Protein AF-A0A9P0DED9-F1 (afdb_monomer)

Solvent-accessible surface area (backbone atoms only — not comparable to full-atom values): 11058 Å² total; per-residue (Å²): 108,64,68,57,59,46,56,78,45,42,62,63,46,50,51,51,42,56,56,56,69,76,48,89,62,97,44,73,69,54,52,48,44,46,52,54,43,40,44,73,75,69,46,80,74,62,100,84,66,70,91,74,81,89,71,91,80,51,95,89,44,60,69,53,53,52,44,49,42,44,49,51,60,78,46,38,92,83,47,95,66,50,91,69,47,50,60,51,48,51,54,50,39,50,44,41,55,78,48,46,49,64,52,61,77,49,59,84,38,66,38,47,35,63,62,51,50,54,50,47,51,52,51,29,60,59,35,38,84,72,40,47,67,60,18,53,55,50,41,61,55,50,62,72,67,52,72,66,72,35,83,74,55,46,56,38,35,68,74,24,86,90,49,52,70,70,58,46,50,54,50,52,54,52,46,52,53,51,52,53,50,53,54,55,64,72,76,108

Radius of gyration: 19.93 Å; Cα contacts (8 Å, |Δi|>4): 119; chains: 1; bounding box: 41×39×60 Å

pLDDT: mean 89.56, std 10.01, range [38.94, 97.81]

Foldseek 3Di:
DLVVVCVVQLVVLLVVLVVVCVDDDPDPLLVLLSQLLCVVSVHDGDPPDDDDDQDDDDPPDVSSVLSVLSVCLVVVVVDPADPVRNVVSVVSNCCCRRQVSQLVVCVVDLLCNVVSLVVSLVVLCVCCVVPVVSSVVVNVVSVVVCPCCDLVSVLSPLPVPPQDPVNNVVSVVVSVVVVVVVVVVVVD

Structure (mmCIF, N/CA/C/O backbone):
data_AF-A0A9P0DED9-F1
#
_entry.id   AF-A0A9P0DED9-F1
#
loop_
_atom_site.group_PDB
_atom_site.id
_atom_site.type_symbol
_atom_site.label_atom_id
_atom_site.label_alt_id
_atom_site.label_comp_id
_atom_site.label_asym_id
_atom_site.label_entity_id
_atom_site.label_seq_id
_atom_site.pdbx_PDB_ins_code
_atom_site.Cartn_x
_atom_site.Cartn_y
_atom_site.Cartn_z
_atom_site.occupancy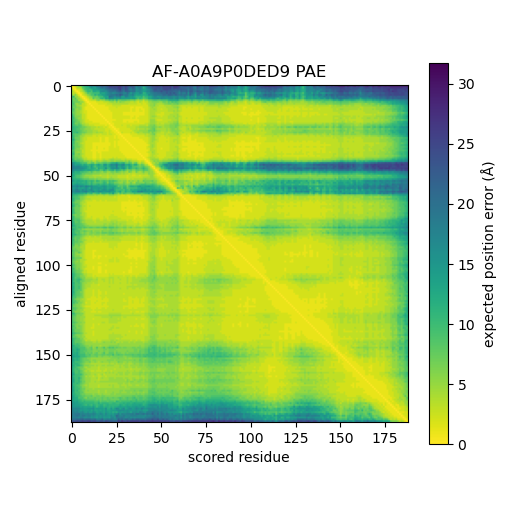
_atom_site.B_iso_or_equiv
_atom_site.auth_seq_id
_atom_site.auth_comp_id
_atom_site.auth_asym_id
_atom_site.auth_atom_id
_atom_site.pdbx_PDB_model_num
ATOM 1 N N . MET A 1 1 ? 19.247 -10.826 0.498 1.00 38.94 1 MET A N 1
ATOM 2 C CA . MET A 1 1 ? 18.426 -10.118 1.506 1.00 38.94 1 MET A CA 1
ATOM 3 C C . MET A 1 1 ? 17.153 -9.519 0.905 1.00 38.94 1 MET A C 1
ATOM 5 O O . MET A 1 1 ? 16.081 -9.946 1.292 1.00 38.94 1 MET A O 1
ATOM 9 N N . VAL A 1 2 ? 17.219 -8.604 -0.075 1.00 44.00 2 VAL A N 1
ATOM 10 C CA . VAL A 1 2 ? 15.997 -8.068 -0.725 1.00 44.00 2 VAL A CA 1
ATOM 11 C C . VAL A 1 2 ? 15.220 -9.162 -1.475 1.00 44.00 2 VAL A C 1
ATOM 13 O O . VAL A 1 2 ? 14.015 -9.271 -1.302 1.00 44.00 2 VAL A O 1
ATOM 16 N N . ALA A 1 3 ? 15.908 -10.029 -2.227 1.00 54.50 3 ALA A N 1
ATOM 17 C CA . ALA A 1 3 ? 15.270 -11.137 -2.947 1.00 54.50 3 ALA A CA 1
ATOM 18 C C . ALA A 1 3 ? 14.597 -12.174 -2.022 1.00 54.50 3 ALA A C 1
ATOM 20 O O . ALA A 1 3 ? 13.520 -12.654 -2.351 1.00 54.50 3 ALA A O 1
ATOM 21 N N . SER A 1 4 ? 15.183 -12.474 -0.855 1.00 52.22 4 SER A N 1
ATOM 22 C CA . SER A 1 4 ? 14.622 -13.437 0.105 1.00 52.22 4 SER A CA 1
ATOM 23 C C . SER A 1 4 ? 13.392 -12.883 0.833 1.00 52.22 4 SER A C 1
ATOM 25 O O . SER A 1 4 ? 12.393 -13.572 0.945 1.00 52.22 4 SER A O 1
ATOM 27 N N . VAL A 1 5 ? 13.402 -11.604 1.230 1.00 55.44 5 VAL A N 1
ATOM 28 C CA . VAL A 1 5 ? 12.224 -10.973 1.862 1.00 55.44 5 VAL A CA 1
ATOM 29 C C . VAL A 1 5 ? 11.093 -10.728 0.854 1.00 55.44 5 VAL A C 1
ATOM 31 O O . VAL A 1 5 ? 9.919 -10.775 1.218 1.00 55.44 5 VAL A O 1
ATOM 34 N N . ILE A 1 6 ? 11.428 -10.472 -0.417 1.00 59.12 6 ILE A N 1
ATOM 35 C CA . ILE A 1 6 ? 10.439 -10.447 -1.504 1.00 59.12 6 ILE A CA 1
ATOM 36 C C . ILE A 1 6 ? 9.821 -11.834 -1.674 1.00 59.12 6 ILE A C 1
ATOM 38 O O . ILE A 1 6 ? 8.607 -11.912 -1.803 1.00 59.12 6 ILE A O 1
ATOM 42 N N . HIS A 1 7 ? 10.623 -12.902 -1.645 1.00 62.78 7 HIS A N 1
ATOM 43 C CA . HIS A 1 7 ? 10.134 -14.273 -1.786 1.00 62.78 7 HIS A CA 1
ATOM 44 C C . HIS A 1 7 ? 9.099 -14.619 -0.705 1.00 62.78 7 HIS A C 1
ATOM 46 O O . HIS A 1 7 ? 8.005 -15.057 -1.041 1.00 62.78 7 HIS A O 1
ATOM 52 N N . ASP A 1 8 ? 9.378 -14.300 0.562 1.00 71.31 8 ASP A N 1
ATOM 53 C CA . ASP A 1 8 ? 8.480 -14.613 1.687 1.00 71.31 8 ASP A CA 1
ATOM 54 C C . ASP A 1 8 ? 7.125 -13.888 1.623 1.00 71.31 8 ASP A C 1
ATOM 56 O O . ASP A 1 8 ? 6.139 -14.346 2.195 1.00 71.31 8 ASP A O 1
ATOM 60 N N . LYS A 1 9 ? 7.063 -12.732 0.948 1.00 81.50 9 LYS A N 1
ATOM 61 C CA . LYS A 1 9 ? 5.832 -11.931 0.805 1.00 81.50 9 LYS A CA 1
ATOM 62 C C . LYS A 1 9 ? 5.186 -12.033 -0.570 1.00 81.50 9 LYS A C 1
ATOM 64 O O . LYS A 1 9 ? 4.086 -11.517 -0.760 1.00 81.50 9 LYS A O 1
ATOM 69 N N . LYS A 1 10 ? 5.864 -12.652 -1.535 1.00 86.88 10 LYS A N 1
ATOM 70 C CA . LYS A 1 10 ? 5.429 -12.711 -2.930 1.00 86.88 10 LYS A CA 1
ATOM 71 C C . LYS A 1 10 ? 4.082 -13.410 -3.048 1.00 86.88 10 LYS A C 1
ATOM 73 O O . LYS A 1 10 ? 3.179 -12.845 -3.656 1.00 86.88 10 LYS A O 1
ATOM 78 N N . ASP A 1 11 ? 3.939 -14.583 -2.442 1.00 89.25 11 ASP A N 1
ATOM 79 C CA . ASP A 1 11 ? 2.733 -15.404 -2.591 1.00 89.25 11 ASP A CA 1
ATOM 80 C C . ASP A 1 11 ? 1.509 -14.735 -1.959 1.00 89.25 11 ASP A C 1
ATOM 82 O O . ASP A 1 11 ? 0.438 -14.702 -2.556 1.00 89.25 11 ASP A O 1
ATOM 86 N N . ASP A 1 12 ? 1.687 -14.095 -0.803 1.00 91.69 12 ASP A N 1
ATOM 87 C CA . ASP A 1 12 ? 0.650 -13.303 -0.132 1.00 91.69 12 ASP A CA 1
ATOM 88 C C . ASP A 1 12 ? 0.211 -12.082 -0.968 1.00 91.69 12 ASP A C 1
ATOM 90 O O . ASP A 1 12 ? -0.975 -11.746 -1.046 1.00 91.69 12 ASP A O 1
ATOM 94 N N . VAL A 1 13 ? 1.148 -11.409 -1.644 1.00 93.31 13 VAL A N 1
ATOM 95 C CA . VAL A 1 13 ? 0.812 -10.306 -2.559 1.00 93.31 13 VAL A CA 1
ATOM 96 C C . VAL A 1 13 ? 0.134 -10.826 -3.828 1.00 93.31 13 VAL A C 1
ATOM 98 O O . VAL A 1 13 ? -0.846 -10.228 -4.268 1.00 93.31 13 VAL A O 1
ATOM 101 N N . LEU A 1 14 ? 0.598 -11.935 -4.405 1.00 93.38 14 LEU A N 1
ATOM 102 C CA . LEU A 1 14 ? -0.016 -12.542 -5.591 1.00 93.38 14 LEU A CA 1
ATOM 103 C C . LEU A 1 14 ? -1.428 -13.055 -5.311 1.00 93.38 14 LEU A C 1
ATOM 105 O O . LEU A 1 14 ? -2.317 -12.861 -6.142 1.00 93.38 14 LEU A O 1
ATOM 109 N N . LEU A 1 15 ? -1.655 -13.657 -4.143 1.00 93.81 15 LEU A N 1
ATOM 110 C CA . LEU A 1 15 ? -2.981 -14.074 -3.698 1.00 93.81 15 LEU A CA 1
ATOM 111 C C . LEU A 1 15 ? -3.913 -12.866 -3.590 1.00 93.81 15 LEU A C 1
ATOM 113 O O . LEU A 1 15 ? -5.006 -12.883 -4.154 1.00 93.81 15 LEU A O 1
ATOM 117 N N . PHE A 1 16 ? -3.452 -11.790 -2.945 1.00 94.88 16 PHE A N 1
ATOM 118 C CA . PHE A 1 16 ? -4.210 -10.543 -2.849 1.00 94.88 16 PHE A CA 1
ATOM 119 C C . PHE A 1 16 ? -4.549 -9.961 -4.229 1.00 94.88 16 PHE A C 1
ATOM 121 O O . PHE A 1 16 ? -5.697 -9.603 -4.481 1.00 94.88 16 PHE A O 1
ATOM 128 N N . ILE A 1 17 ? -3.568 -9.886 -5.135 1.00 94.81 17 ILE A N 1
ATOM 129 C CA . ILE A 1 17 ? -3.772 -9.395 -6.505 1.00 94.81 17 ILE A CA 1
ATOM 130 C C . ILE A 1 17 ? -4.811 -10.252 -7.230 1.00 94.81 17 ILE A C 1
ATOM 132 O O . ILE A 1 17 ? -5.722 -9.710 -7.851 1.00 94.81 17 ILE A O 1
ATOM 136 N N . SER A 1 18 ? -4.702 -11.576 -7.123 1.00 93.25 18 SER A N 1
ATOM 137 C CA . SER A 1 18 ? -5.613 -12.511 -7.787 1.00 93.25 18 SER A CA 1
ATOM 138 C C . SER A 1 18 ? -7.048 -12.339 -7.300 1.00 93.25 18 SER A C 1
ATOM 140 O O . SER A 1 18 ? -7.956 -12.312 -8.124 1.00 93.25 18 SER A O 1
ATOM 142 N N . GLN A 1 19 ? -7.246 -12.156 -5.991 1.00 94.56 19 GLN A N 1
ATOM 143 C CA . GLN A 1 19 ? -8.554 -11.857 -5.401 1.00 94.56 19 GLN A CA 1
ATOM 144 C C . GLN A 1 19 ? -9.101 -10.515 -5.900 1.00 94.56 19 GLN A C 1
ATOM 146 O O . GLN A 1 19 ? -10.228 -10.454 -6.375 1.00 94.56 19 GLN A O 1
ATOM 151 N N . GLN A 1 20 ? -8.293 -9.450 -5.875 1.00 94.69 20 GLN A N 1
ATOM 152 C CA . GLN A 1 20 ? -8.719 -8.129 -6.351 1.00 94.69 20 GLN A CA 1
ATOM 153 C C . GLN A 1 20 ? -9.062 -8.106 -7.846 1.00 94.69 20 GLN A C 1
ATOM 155 O O . GLN A 1 20 ? -9.939 -7.357 -8.260 1.00 94.69 20 GLN A O 1
ATOM 160 N N . LEU A 1 21 ? -8.408 -8.928 -8.669 1.00 92.88 21 LEU A N 1
ATOM 161 C CA . LEU A 1 21 ? -8.721 -9.032 -10.097 1.00 92.88 21 LEU A CA 1
ATOM 162 C C . LEU A 1 21 ? -10.066 -9.715 -10.394 1.00 92.88 21 LEU A C 1
ATOM 164 O O . LEU A 1 21 ? -10.550 -9.568 -11.520 1.00 92.88 21 LEU A O 1
ATOM 168 N N . GLN A 1 22 ? -10.648 -10.436 -9.426 1.00 93.19 22 GLN A N 1
ATOM 169 C CA . GLN A 1 22 ? -12.014 -10.971 -9.520 1.00 93.19 22 GLN A CA 1
ATOM 170 C C . GLN A 1 22 ? -13.078 -9.918 -9.186 1.00 93.19 22 GLN A C 1
ATOM 172 O O . GLN A 1 22 ? -14.230 -10.065 -9.583 1.00 93.19 22 GLN A O 1
ATOM 177 N N . GLU A 1 23 ? -12.698 -8.855 -8.476 1.00 92.38 23 GLU A N 1
ATOM 178 C CA . GLU A 1 23 ? -13.599 -7.764 -8.114 1.00 92.38 23 GLU A CA 1
ATOM 179 C C . GLU A 1 23 ? -13.766 -6.769 -9.265 1.00 92.38 23 GLU A C 1
ATOM 181 O O . GLU A 1 23 ? -12.852 -6.542 -10.069 1.00 92.38 23 GLU A O 1
ATOM 186 N N . ASN A 1 24 ? -14.925 -6.108 -9.313 1.00 91.31 24 ASN A N 1
ATOM 187 C CA . ASN A 1 24 ? -15.132 -5.024 -10.265 1.00 91.31 24 ASN A CA 1
ATOM 188 C C . ASN A 1 24 ? -14.309 -3.797 -9.854 1.00 91.31 24 ASN A C 1
ATOM 190 O O . ASN A 1 24 ? -14.513 -3.214 -8.787 1.00 91.31 24 ASN A O 1
ATOM 194 N N . GLN A 1 25 ? -13.380 -3.397 -10.718 1.00 91.19 25 GLN A N 1
ATOM 195 C CA . GLN A 1 25 ? -12.509 -2.261 -10.460 1.00 91.19 25 GLN A CA 1
ATOM 196 C C . GLN A 1 25 ? -13.194 -0.954 -10.873 1.00 91.19 25 GLN A C 1
ATOM 198 O O . GLN A 1 25 ? -13.795 -0.888 -11.943 1.00 91.19 25 GLN A O 1
ATOM 203 N N . PRO A 1 26 ? -13.076 0.124 -10.076 1.00 89.50 26 PRO A N 1
ATOM 204 C CA . PRO A 1 26 ? -13.786 1.372 -10.352 1.00 89.50 26 PRO A CA 1
ATOM 205 C C . PRO A 1 26 ? -13.314 2.050 -11.644 1.00 89.50 26 PRO A C 1
ATOM 207 O O . PRO A 1 26 ? -14.042 2.859 -12.216 1.00 89.50 26 PRO A O 1
ATOM 210 N N . ARG A 1 27 ? -12.075 1.773 -12.073 1.00 88.94 27 ARG A N 1
ATOM 211 C CA . ARG A 1 27 ? -11.452 2.311 -13.284 1.00 88.94 27 ARG A CA 1
ATOM 212 C C . ARG A 1 27 ? -10.438 1.323 -13.858 1.00 88.94 27 ARG A C 1
ATOM 214 O O . ARG A 1 27 ? -9.803 0.565 -13.126 1.00 88.94 27 ARG A O 1
ATOM 221 N N . ASP A 1 28 ? -10.218 1.420 -15.163 1.00 89.31 28 ASP A N 1
ATOM 222 C CA . ASP A 1 28 ? -9.263 0.597 -15.910 1.00 89.31 28 ASP A CA 1
ATOM 223 C C . ASP A 1 28 ? -7.816 0.669 -15.399 1.00 89.31 28 ASP A C 1
ATOM 225 O O . ASP A 1 28 ? -7.090 -0.323 -15.483 1.00 89.31 28 ASP A O 1
ATOM 229 N N . ASP A 1 29 ? -7.392 1.822 -14.869 1.00 90.88 29 ASP A N 1
ATOM 230 C CA . ASP A 1 29 ? -6.035 2.033 -14.348 1.00 90.88 29 ASP A CA 1
ATOM 231 C C . ASP A 1 29 ? -5.778 1.261 -13.039 1.00 90.88 29 ASP A C 1
ATOM 233 O O . ASP A 1 29 ? -4.633 0.936 -12.724 1.00 90.88 29 ASP A O 1
ATOM 237 N N . TYR A 1 30 ? -6.828 0.887 -12.301 1.00 93.38 30 TYR A N 1
ATOM 238 C CA . TYR A 1 30 ? -6.710 0.014 -11.128 1.00 93.38 30 TYR A CA 1
ATOM 239 C C . TYR A 1 30 ? -6.376 -1.405 -11.583 1.00 93.38 30 TYR A C 1
ATOM 241 O O . TYR A 1 30 ? -5.360 -1.984 -11.189 1.00 93.38 30 TYR A O 1
ATOM 249 N N . ARG A 1 31 ? -7.183 -1.946 -12.500 1.00 92.50 31 ARG A N 1
ATOM 250 C CA . ARG A 1 31 ? -6.930 -3.275 -13.057 1.00 92.50 31 ARG A CA 1
ATOM 251 C C . ARG A 1 31 ? -5.520 -3.374 -13.646 1.00 92.50 31 ARG A C 1
ATOM 253 O O . ARG A 1 31 ? -4.787 -4.303 -13.320 1.00 92.50 31 ARG A O 1
ATOM 260 N N . GLU A 1 32 ? -5.113 -2.373 -14.421 1.00 93.62 32 GLU A N 1
ATOM 261 C CA . GLU A 1 32 ? -3.773 -2.321 -15.005 1.00 93.62 32 GLU A CA 1
ATOM 262 C C . GLU A 1 32 ? -2.661 -2.331 -13.942 1.00 93.62 32 GLU A C 1
ATOM 264 O O . GLU A 1 32 ? -1.682 -3.062 -14.088 1.00 93.62 32 GLU A O 1
ATOM 269 N N . LEU A 1 33 ? -2.799 -1.566 -12.849 1.00 95.06 33 LEU A N 1
ATOM 270 C CA . LEU A 1 33 ? -1.818 -1.589 -11.760 1.00 95.06 33 LEU A CA 1
ATOM 271 C C . LEU A 1 33 ? -1.659 -3.005 -11.176 1.00 95.06 33 LEU A C 1
ATOM 273 O O . LEU A 1 33 ? -0.531 -3.428 -10.920 1.00 95.06 33 LEU A O 1
ATOM 277 N N . LEU A 1 34 ? -2.762 -3.728 -10.956 1.00 94.81 34 LEU A N 1
ATOM 278 C CA . LEU A 1 34 ? -2.743 -5.098 -10.425 1.00 94.81 34 LEU A CA 1
ATOM 279 C C . LEU A 1 34 ? -2.043 -6.066 -11.387 1.00 94.81 34 LEU A C 1
ATOM 281 O O . LEU A 1 34 ? -1.166 -6.823 -10.969 1.00 94.81 34 LEU A O 1
ATOM 285 N N . GLU A 1 35 ? -2.380 -6.005 -12.675 1.00 93.94 35 GLU A N 1
ATOM 286 C CA . GLU A 1 35 ? -1.795 -6.867 -13.706 1.00 93.94 35 GLU A CA 1
ATOM 287 C C . GLU A 1 35 ? -0.289 -6.607 -13.868 1.00 93.94 35 GLU A C 1
ATOM 289 O O . GLU A 1 35 ? 0.507 -7.544 -13.791 1.00 93.94 35 GLU A O 1
ATOM 294 N N . LEU A 1 36 ? 0.134 -5.341 -13.970 1.00 95.25 36 LEU A N 1
ATOM 295 C CA . LEU A 1 36 ? 1.557 -4.970 -14.033 1.00 95.25 36 LEU A CA 1
ATOM 296 C C . LEU A 1 36 ? 2.337 -5.442 -12.805 1.00 95.25 36 LEU A C 1
ATOM 298 O O . LEU A 1 36 ? 3.492 -5.849 -12.914 1.00 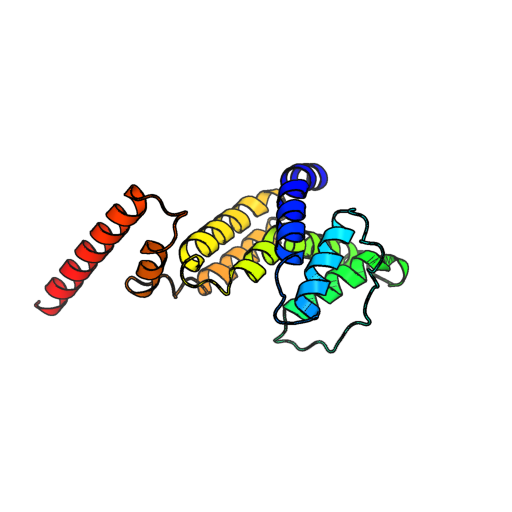95.25 36 LEU A O 1
ATOM 302 N N . SER A 1 37 ? 1.710 -5.402 -11.633 1.00 95.12 37 SER A N 1
ATOM 303 C CA . SER A 1 37 ? 2.330 -5.843 -10.383 1.00 95.12 37 SER A CA 1
ATOM 304 C C . SER A 1 37 ? 2.475 -7.361 -10.315 1.00 95.12 37 SER A C 1
ATOM 306 O O . SER A 1 37 ? 3.494 -7.855 -9.835 1.00 95.12 37 SER A O 1
ATOM 308 N N . SER A 1 38 ? 1.501 -8.101 -10.852 1.00 93.75 38 SER A N 1
ATOM 309 C CA . SER A 1 38 ? 1.584 -9.554 -11.035 1.00 93.75 38 SER A CA 1
ATOM 310 C C . SER A 1 38 ? 2.757 -9.929 -11.949 1.00 93.75 38 SER A C 1
ATOM 312 O O . SER A 1 38 ? 3.592 -10.762 -11.586 1.00 93.75 38 SER A O 1
ATOM 314 N N . VAL A 1 39 ? 2.885 -9.235 -13.088 1.00 93.56 39 VAL A N 1
ATOM 315 C CA . VAL A 1 39 ? 3.988 -9.421 -14.047 1.00 93.56 39 VAL A CA 1
ATOM 316 C C . VAL A 1 39 ? 5.337 -9.077 -13.420 1.00 93.56 39 VAL A C 1
ATOM 318 O O . VAL A 1 39 ? 6.289 -9.843 -13.552 1.00 93.56 39 VAL A O 1
ATOM 321 N N . PHE A 1 40 ? 5.423 -7.974 -12.672 1.00 93.62 40 PHE A N 1
ATOM 322 C CA . PHE A 1 40 ? 6.637 -7.587 -11.948 1.00 93.62 40 PHE A CA 1
ATOM 323 C C . PHE A 1 40 ? 7.103 -8.664 -10.953 1.00 93.62 40 PHE A C 1
ATOM 325 O O . PHE A 1 40 ? 8.304 -8.869 -10.779 1.00 93.62 40 PHE A O 1
ATOM 332 N N . LEU A 1 41 ? 6.175 -9.387 -10.318 1.00 92.12 41 LEU A N 1
ATOM 333 C CA . LEU A 1 41 ? 6.484 -10.507 -9.418 1.00 92.12 41 LEU A CA 1
ATOM 334 C C . LEU A 1 41 ? 6.857 -11.804 -10.158 1.00 92.12 41 LEU A C 1
ATOM 336 O O . LEU A 1 41 ? 7.157 -12.817 -9.516 1.00 92.12 41 LEU A O 1
ATOM 340 N N . GLY A 1 42 ? 6.877 -11.781 -11.491 1.00 89.56 42 GLY A N 1
ATOM 341 C CA . GLY A 1 42 ? 7.220 -12.912 -12.347 1.00 89.56 42 GLY A CA 1
ATOM 342 C C . GLY A 1 42 ? 6.065 -13.883 -12.573 1.00 89.56 42 GLY A C 1
ATOM 343 O O . GLY A 1 42 ? 6.310 -15.010 -12.998 1.00 89.56 42 GLY A O 1
ATOM 344 N N . ASN A 1 43 ? 4.825 -13.487 -12.266 1.00 87.19 43 ASN A N 1
ATOM 345 C CA . ASN A 1 43 ? 3.665 -1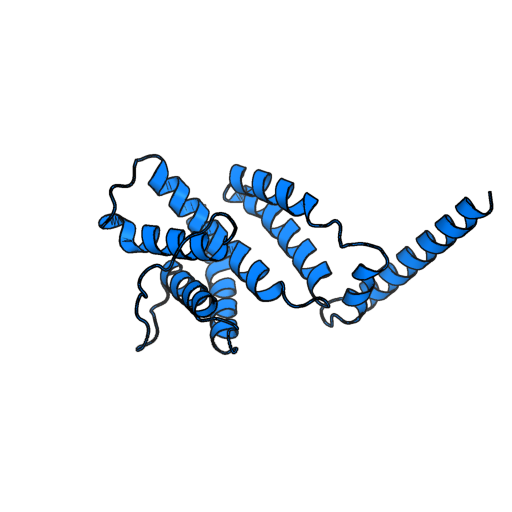4.279 -12.649 1.00 87.19 43 ASN A CA 1
ATOM 346 C C . ASN A 1 43 ? 3.352 -14.039 -14.130 1.00 87.19 43 ASN A C 1
ATOM 348 O O . ASN A 1 43 ? 3.498 -12.919 -14.628 1.00 87.19 43 ASN A O 1
ATOM 352 N N . ARG A 1 44 ? 2.940 -15.087 -14.848 1.00 75.69 44 ARG A N 1
ATOM 353 C CA . ARG A 1 44 ? 2.598 -14.930 -16.263 1.00 75.69 44 ARG A CA 1
ATOM 354 C C . ARG A 1 44 ? 1.238 -14.245 -16.392 1.00 75.69 44 ARG A C 1
ATOM 356 O O . ARG A 1 44 ? 0.324 -14.578 -15.637 1.00 75.69 44 ARG A O 1
ATOM 363 N N . PRO A 1 45 ? 1.091 -13.306 -17.336 1.00 67.12 45 PRO A N 1
ATOM 364 C CA . PRO A 1 45 ? -0.211 -12.743 -17.629 1.00 67.12 45 PRO A CA 1
ATOM 365 C C . PRO A 1 45 ? -1.209 -13.806 -18.110 1.00 67.12 45 PRO A C 1
ATOM 367 O O . PRO A 1 45 ? -0.813 -14.812 -18.698 1.00 67.12 45 PRO A O 1
ATOM 370 N N . THR A 1 46 ? -2.501 -13.564 -17.887 1.00 66.75 46 THR A N 1
ATOM 371 C CA . THR A 1 46 ? -3.583 -14.333 -18.521 1.00 66.75 46 THR A CA 1
ATOM 372 C C . THR A 1 46 ? -3.578 -14.109 -20.039 1.00 66.75 46 THR A C 1
ATOM 374 O O . THR A 1 46 ? -3.019 -13.120 -20.512 1.00 66.75 46 THR A O 1
ATOM 377 N N . GLU A 1 47 ? -4.209 -15.002 -20.812 1.00 62.91 47 GLU A N 1
ATOM 378 C CA . GLU A 1 47 ? -4.160 -14.983 -22.290 1.00 62.91 47 GLU A CA 1
ATOM 379 C C . GLU A 1 47 ? -4.595 -13.647 -22.929 1.00 62.91 47 GLU A C 1
ATOM 381 O O . GLU A 1 47 ? -4.154 -13.325 -24.026 1.00 62.91 47 GLU A O 1
ATOM 386 N N . ASN A 1 48 ? -5.379 -12.825 -22.219 1.00 75.44 48 ASN A N 1
ATOM 387 C CA . ASN A 1 48 ? -5.888 -11.535 -22.702 1.00 75.44 48 ASN A CA 1
ATOM 388 C C . ASN A 1 48 ? -5.144 -10.303 -22.149 1.00 75.44 48 ASN A C 1
ATOM 390 O O . ASN A 1 48 ? -5.642 -9.182 -22.269 1.00 75.44 48 ASN A O 1
ATOM 394 N N . PHE A 1 49 ? -3.986 -10.463 -21.504 1.00 82.69 49 PHE A N 1
ATOM 395 C CA . PHE A 1 49 ? -3.236 -9.314 -20.994 1.00 82.69 49 PHE A CA 1
ATOM 396 C C . PHE A 1 49 ? -2.439 -8.619 -22.097 1.00 82.69 49 PHE A C 1
ATOM 398 O O . PHE A 1 49 ? -1.578 -9.210 -22.748 1.00 82.69 49 PHE A O 1
ATOM 405 N N . THR A 1 50 ? -2.655 -7.314 -22.221 1.00 87.12 50 THR A N 1
ATOM 406 C CA . THR A 1 50 ? -1.884 -6.444 -23.108 1.00 87.12 50 THR A CA 1
ATOM 407 C C . THR A 1 50 ? -1.407 -5.218 -22.349 1.00 87.12 50 THR A C 1
ATOM 409 O O . THR A 1 50 ? -2.182 -4.590 -21.625 1.00 87.12 50 THR A O 1
ATOM 412 N N . PHE A 1 51 ? -0.155 -4.819 -22.564 1.00 89.50 51 PHE A N 1
ATOM 413 C CA . PHE A 1 51 ? 0.345 -3.553 -22.040 1.00 89.50 51 PHE A CA 1
ATOM 414 C C . PHE A 1 51 ? -0.386 -2.383 -22.706 1.00 89.50 51 PHE A C 1
ATOM 416 O O . PHE A 1 51 ? -0.275 -2.179 -23.914 1.00 89.50 5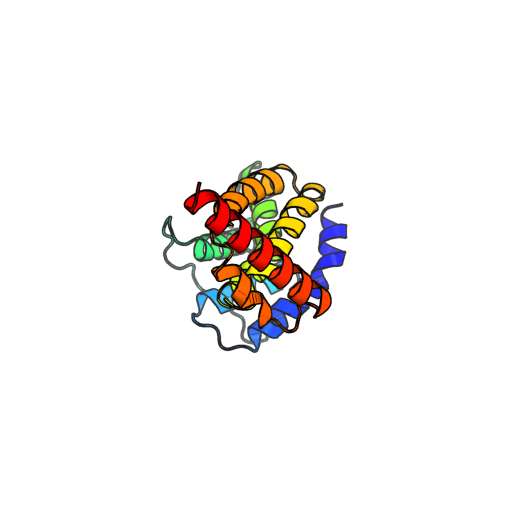1 PHE A O 1
ATOM 423 N N . LYS A 1 52 ? -1.120 -1.592 -21.916 1.00 89.56 52 LYS A N 1
ATOM 424 C CA . LYS A 1 52 ? -1.790 -0.385 -22.416 1.00 89.56 52 LYS A CA 1
ATOM 425 C C . LYS A 1 52 ? -0.770 0.732 -22.644 1.00 89.56 52 LYS A C 1
ATOM 427 O O .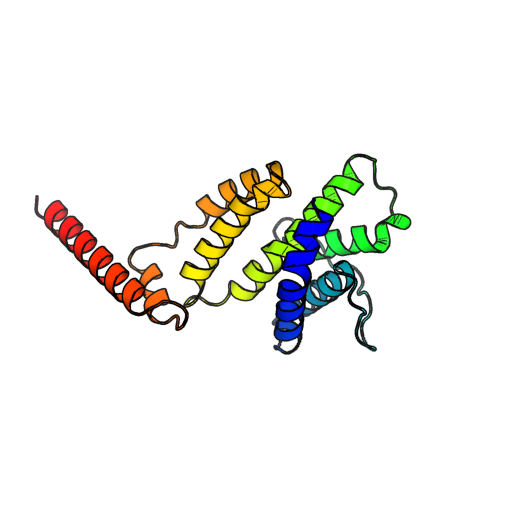 LYS A 1 52 ? 0.272 0.790 -21.984 1.00 89.56 52 LYS A O 1
ATOM 432 N N . THR A 1 53 ? -1.069 1.677 -23.529 1.00 86.50 53 THR A N 1
ATOM 433 C CA . THR A 1 53 ? -0.262 2.898 -23.658 1.00 86.50 53 THR A CA 1
ATOM 434 C C . THR A 1 53 ? -0.348 3.733 -22.376 1.00 86.50 53 THR A C 1
ATOM 436 O O . THR A 1 53 ? -1.427 3.834 -21.790 1.00 86.50 53 THR A O 1
ATOM 439 N N . PRO A 1 54 ? 0.755 4.329 -21.896 1.00 81.38 54 PRO A N 1
ATOM 440 C CA . PRO A 1 54 ? 0.713 5.191 -20.719 1.00 81.38 54 PRO A CA 1
ATOM 441 C C . PRO A 1 54 ? -0.225 6.398 -20.919 1.00 81.38 54 PRO A C 1
ATOM 443 O O . PRO A 1 54 ? -0.136 7.095 -21.926 1.00 81.38 54 PRO A O 1
ATOM 446 N N . GLY A 1 55 ? -1.139 6.624 -19.970 1.00 81.56 55 GLY A N 1
ATOM 447 C CA . GLY A 1 55 ? -2.072 7.758 -19.992 1.00 81.56 55 GLY A CA 1
ATOM 448 C C . GLY A 1 55 ? -1.509 9.027 -19.329 1.00 81.56 55 GLY A C 1
ATOM 449 O O . GLY A 1 55 ? -0.480 8.968 -18.666 1.00 81.56 55 GLY A O 1
ATOM 450 N N . PRO A 1 56 ? -2.187 10.184 -19.427 1.00 80.50 56 PRO A N 1
ATOM 451 C CA . PRO A 1 56 ? -1.667 11.460 -18.929 1.00 80.50 56 PRO A CA 1
ATOM 452 C C . PRO A 1 56 ? -1.254 11.447 -17.447 1.00 80.50 56 PRO A C 1
ATOM 454 O O . PRO A 1 56 ? -2.029 11.060 -16.565 1.00 80.50 56 PRO A O 1
ATOM 457 N N . THR A 1 57 ? -0.049 11.945 -17.153 1.00 77.31 57 THR A N 1
ATOM 458 C CA . THR A 1 57 ? 0.458 12.095 -15.781 1.00 77.31 57 THR A CA 1
ATOM 459 C C . THR A 1 57 ? 0.228 13.509 -15.259 1.00 77.31 57 THR A C 1
ATOM 461 O O . THR A 1 57 ? 0.651 14.476 -15.885 1.00 77.31 57 THR A O 1
ATOM 464 N N . HIS A 1 58 ? -0.351 13.636 -14.064 1.00 74.88 58 HIS A N 1
ATOM 465 C CA . HIS A 1 58 ? -0.448 14.910 -13.341 1.00 74.88 58 HIS A CA 1
ATOM 466 C C . HIS A 1 58 ? 0.172 14.780 -11.947 1.00 74.88 58 HIS A C 1
ATOM 468 O O . HIS A 1 58 ? 0.176 13.694 -11.364 1.00 74.88 58 HIS A O 1
ATOM 474 N N . HIS A 1 59 ? 0.659 15.885 -11.370 1.00 67.81 59 HIS A N 1
ATOM 475 C CA . HIS A 1 59 ? 1.342 15.865 -10.068 1.00 67.81 59 HIS A CA 1
ATOM 476 C C . HIS A 1 59 ? 0.509 15.231 -8.942 1.00 67.81 59 HIS A C 1
ATOM 478 O O . HIS A 1 59 ? 1.082 14.525 -8.109 1.00 67.81 59 HIS A O 1
ATOM 484 N N . ALA A 1 60 ? -0.815 15.426 -8.964 1.00 62.94 60 ALA A N 1
ATOM 485 C CA . ALA A 1 60 ? -1.758 14.915 -7.968 1.00 62.94 60 ALA A CA 1
ATOM 486 C C . ALA A 1 60 ? -2.102 13.418 -8.118 1.00 62.94 60 ALA A C 1
ATOM 488 O O . ALA A 1 60 ? -2.682 12.828 -7.210 1.00 62.94 60 ALA A O 1
ATOM 489 N N . ARG A 1 61 ? -1.759 12.777 -9.244 1.00 81.00 61 ARG A N 1
ATOM 490 C CA . ARG A 1 61 ? -2.132 11.382 -9.522 1.00 81.00 61 ARG A CA 1
ATOM 491 C C . ARG A 1 61 ? -0.978 10.443 -9.192 1.00 81.00 61 ARG A C 1
ATOM 493 O O . ARG A 1 61 ? -0.118 10.160 -10.019 1.00 81.00 61 ARG A O 1
ATOM 500 N N . TRP A 1 62 ? -0.945 9.951 -7.958 1.00 88.25 62 TRP A N 1
ATOM 501 C CA . TRP A 1 62 ? 0.074 8.984 -7.543 1.00 88.25 62 TRP A CA 1
ATOM 502 C C . TRP A 1 62 ? -0.087 7.614 -8.233 1.00 88.25 62 TRP A C 1
ATOM 504 O O . TRP A 1 62 ? 0.913 7.034 -8.646 1.00 88.25 62 TRP A O 1
ATOM 514 N N . LEU A 1 63 ? -1.322 7.150 -8.471 1.00 91.06 63 LEU A N 1
ATOM 515 C CA . LEU A 1 63 ? -1.594 5.894 -9.189 1.00 91.06 63 LEU A CA 1
ATOM 516 C C . LEU A 1 63 ? -0.927 5.849 -10.575 1.00 91.06 63 LEU A C 1
ATOM 518 O O . LEU A 1 63 ? -0.268 4.866 -10.907 1.00 91.06 63 LEU A O 1
ATOM 522 N N . SER A 1 64 ? -1.004 6.937 -11.353 1.00 91.69 64 SER A N 1
ATOM 523 C CA . SER A 1 64 ? -0.329 6.995 -12.655 1.00 91.69 64 SER A CA 1
ATOM 524 C C . SER A 1 64 ? 1.189 6.898 -12.499 1.00 91.69 64 SER A C 1
ATOM 526 O O . SER A 1 64 ? 1.829 6.174 -13.248 1.00 91.69 64 SER A O 1
ATOM 528 N N . LYS A 1 65 ? 1.784 7.546 -11.488 1.00 93.31 65 LYS A N 1
ATOM 529 C CA . LYS A 1 65 ? 3.230 7.426 -11.219 1.00 93.31 65 LYS A CA 1
ATOM 530 C C . LYS A 1 65 ? 3.629 5.993 -10.865 1.00 93.31 65 LYS A C 1
ATOM 532 O O . LYS A 1 65 ? 4.699 5.553 -11.282 1.00 93.31 65 LYS A O 1
ATOM 537 N N . ALA A 1 66 ? 2.777 5.260 -10.148 1.00 95.06 66 ALA A N 1
ATOM 538 C CA . ALA A 1 66 ? 3.013 3.854 -9.838 1.00 95.06 66 ALA A CA 1
ATOM 539 C C . ALA A 1 66 ? 3.004 2.979 -11.104 1.00 95.06 66 ALA A C 1
ATOM 541 O O . ALA A 1 66 ? 3.951 2.228 -11.332 1.00 95.06 66 ALA A O 1
ATOM 542 N N . ILE A 1 67 ? 1.998 3.150 -11.969 1.00 95.12 67 ILE A N 1
ATOM 543 C CA . ILE A 1 67 ? 1.894 2.454 -13.265 1.00 95.12 67 ILE A CA 1
ATOM 544 C C . ILE A 1 67 ? 3.104 2.762 -14.150 1.00 95.12 67 ILE A C 1
ATOM 546 O O . ILE A 1 67 ? 3.730 1.850 -14.684 1.00 95.12 67 ILE A O 1
ATOM 550 N N . TYR A 1 68 ? 3.473 4.039 -14.274 1.00 94.94 68 TYR A N 1
ATOM 551 C CA . TYR A 1 68 ? 4.641 4.450 -15.052 1.00 94.94 68 TYR A CA 1
ATOM 552 C C . TYR A 1 68 ? 5.930 3.852 -14.500 1.00 94.94 68 TYR A C 1
ATOM 554 O O . TYR A 1 68 ? 6.734 3.348 -15.275 1.00 94.94 68 TYR A O 1
ATOM 562 N N . SER A 1 69 ? 6.115 3.854 -13.178 1.00 95.56 69 SER A N 1
ATOM 563 C CA . SER A 1 69 ? 7.308 3.269 -12.557 1.00 95.56 69 SER A CA 1
ATOM 564 C C . SER A 1 69 ? 7.445 1.787 -12.918 1.00 95.56 69 SER A C 1
ATOM 566 O O . SER A 1 69 ? 8.509 1.358 -13.357 1.00 95.56 69 SER A O 1
ATOM 568 N N . LEU A 1 70 ? 6.352 1.023 -12.809 1.00 95.88 70 LEU A N 1
ATOM 569 C CA . LEU A 1 70 ? 6.334 -0.395 -13.173 1.00 95.88 70 LEU A CA 1
ATOM 570 C C . LEU A 1 70 ? 6.615 -0.607 -14.660 1.00 95.88 70 LEU A C 1
ATOM 572 O O . LEU A 1 70 ? 7.435 -1.452 -15.001 1.00 95.88 70 LEU A O 1
ATOM 576 N N . LYS A 1 71 ? 5.995 0.174 -15.549 1.00 95.12 71 LYS A N 1
ATOM 577 C CA . LYS A 1 71 ? 6.239 0.068 -16.995 1.00 95.12 71 LYS A CA 1
ATOM 578 C C . LYS A 1 71 ? 7.681 0.390 -17.362 1.00 95.12 71 LYS A C 1
ATOM 580 O O . LYS A 1 71 ? 8.302 -0.401 -18.058 1.00 95.12 71 LYS A O 1
ATOM 585 N N . ILE A 1 72 ? 8.225 1.506 -16.873 1.00 95.69 72 ILE A N 1
ATOM 586 C CA . ILE A 1 72 ? 9.620 1.881 -17.145 1.00 95.69 72 ILE A CA 1
ATOM 587 C C . ILE A 1 72 ? 10.555 0.779 -16.645 1.00 95.69 72 ILE A C 1
ATOM 589 O O . ILE A 1 72 ? 11.522 0.463 -17.321 1.00 95.69 72 ILE A O 1
ATOM 593 N N . TYR A 1 73 ? 10.255 0.151 -15.505 1.00 95.75 73 TYR A N 1
ATOM 594 C CA . TYR A 1 73 ? 11.059 -0.961 -15.007 1.00 95.75 73 TYR A CA 1
ATOM 595 C C . TYR A 1 73 ? 10.947 -2.217 -15.884 1.00 95.75 73 TYR A C 1
ATOM 597 O O . TYR A 1 73 ? 11.961 -2.822 -16.221 1.00 95.75 73 TYR A O 1
ATOM 605 N N . LEU A 1 74 ? 9.730 -2.611 -16.272 1.00 94.50 74 LEU A N 1
ATOM 606 C CA . LEU A 1 74 ? 9.484 -3.796 -17.105 1.00 94.50 74 LEU A CA 1
ATOM 607 C C . LEU A 1 74 ? 10.087 -3.658 -18.508 1.00 94.50 74 LEU A C 1
ATOM 609 O O . LEU A 1 74 ? 10.570 -4.637 -19.065 1.00 94.50 74 LEU A O 1
ATOM 613 N N . PHE A 1 75 ? 10.102 -2.441 -19.046 1.00 94.12 75 PHE A N 1
ATOM 614 C CA . PHE A 1 75 ? 10.676 -2.108 -20.348 1.00 94.12 75 PHE A CA 1
ATOM 615 C C . PHE A 1 75 ? 12.021 -1.385 -20.225 1.00 94.12 75 PHE A C 1
ATOM 617 O O . PHE A 1 75 ? 12.409 -0.676 -21.146 1.00 94.12 75 PHE A O 1
ATOM 624 N N . GLN A 1 76 ? 12.740 -1.532 -19.106 1.00 93.69 76 GLN A N 1
ATOM 625 C CA . GLN A 1 76 ? 13.935 -0.725 -18.807 1.00 93.69 76 GLN A CA 1
ATOM 626 C C . GLN A 1 76 ? 15.031 -0.803 -19.877 1.00 93.69 76 GLN A C 1
ATOM 628 O O . GLN A 1 76 ? 15.800 0.138 -20.012 1.00 93.69 76 GLN A O 1
ATOM 633 N N . GLU A 1 77 ? 15.082 -1.879 -20.667 1.00 92.88 77 GLU A N 1
ATOM 634 C CA . GLU A 1 77 ? 16.011 -2.030 -21.797 1.00 92.88 77 GLU A CA 1
ATOM 635 C C . GLU A 1 77 ? 15.727 -1.055 -22.952 1.00 92.88 77 GLU A C 1
ATOM 637 O O . GLU A 1 77 ? 16.619 -0.746 -23.736 1.00 92.88 77 GLU A O 1
ATOM 642 N N . GLN A 1 78 ? 14.500 -0.536 -23.047 1.00 94.19 78 GLN A N 1
ATOM 643 C CA . GLN A 1 78 ? 14.089 0.468 -24.033 1.00 94.19 78 GLN A CA 1
ATOM 644 C C . GLN A 1 78 ? 14.379 1.907 -23.574 1.00 94.19 78 GLN A C 1
ATOM 646 O O . GLN A 1 78 ? 14.159 2.847 -24.337 1.00 94.19 78 GLN A O 1
ATOM 651 N N . PHE A 1 79 ? 14.853 2.101 -22.338 1.00 91.69 79 PHE A N 1
ATOM 652 C CA . PHE A 1 79 ? 15.107 3.4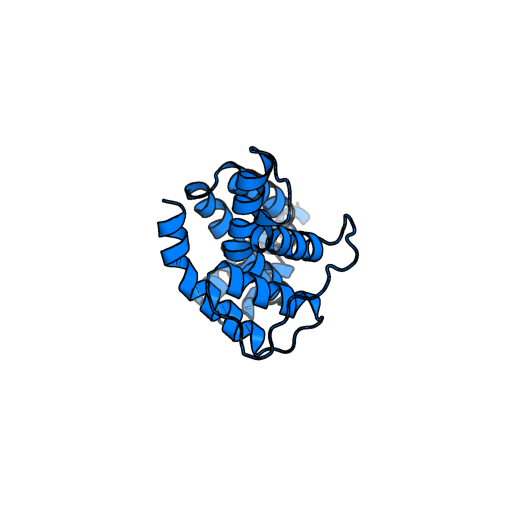15 -21.751 1.00 91.69 79 PHE A CA 1
ATOM 653 C C . PHE A 1 79 ? 16.575 3.580 -21.355 1.00 91.69 79 PHE A C 1
ATOM 655 O O . PHE A 1 79 ? 17.197 2.697 -20.771 1.00 91.69 79 PHE A O 1
ATOM 662 N N . SER A 1 80 ? 17.116 4.774 -21.578 1.00 93.69 80 SER A N 1
ATOM 663 C CA . SER A 1 80 ? 18.462 5.138 -21.128 1.00 93.69 80 SER A CA 1
ATOM 664 C C . SER A 1 80 ? 18.448 5.579 -19.661 1.00 93.69 80 SER A C 1
ATOM 666 O O . SER A 1 80 ? 18.570 6.766 -19.365 1.00 93.69 80 SER A O 1
ATOM 668 N N . LEU A 1 81 ? 18.271 4.633 -18.734 1.00 94.12 81 LEU A N 1
ATOM 669 C CA . LEU A 1 81 ? 18.326 4.915 -17.296 1.00 94.12 81 LEU A CA 1
ATOM 670 C C . LEU A 1 81 ? 19.773 5.121 -16.835 1.00 94.12 81 LEU A C 1
ATOM 672 O O . LEU A 1 81 ? 20.657 4.304 -17.105 1.00 94.12 81 LEU A O 1
ATOM 676 N N . SER A 1 82 ? 20.022 6.184 -16.075 1.00 94.69 82 SER A N 1
ATOM 677 C CA . SER A 1 82 ? 21.319 6.387 -15.433 1.00 94.69 82 SER A CA 1
ATOM 678 C C . SER A 1 82 ? 21.592 5.336 -14.350 1.00 94.69 82 SER A C 1
ATOM 680 O O . SER A 1 82 ? 20.691 4.686 -13.806 1.00 94.69 82 SER A O 1
ATOM 682 N N . ARG A 1 83 ? 22.867 5.226 -13.953 1.00 91.88 83 ARG A N 1
ATOM 683 C CA . ARG A 1 83 ? 23.311 4.337 -12.862 1.00 91.88 83 ARG A CA 1
ATOM 684 C C . ARG A 1 83 ? 22.618 4.619 -11.523 1.00 91.88 83 ARG A C 1
ATOM 686 O O . ARG A 1 83 ? 22.557 3.724 -10.686 1.00 91.88 83 ARG A O 1
ATOM 693 N N . ALA A 1 84 ? 22.119 5.838 -11.315 1.00 91.31 84 ALA A N 1
ATOM 694 C CA . ALA A 1 84 ? 21.383 6.217 -10.111 1.00 91.31 84 ALA A CA 1
ATOM 695 C C . ALA A 1 84 ? 19.871 5.950 -10.236 1.00 91.31 84 ALA A C 1
ATOM 697 O O . ALA A 1 84 ? 19.235 5.540 -9.263 1.00 91.31 84 ALA A O 1
ATOM 698 N N . GLU A 1 85 ? 19.296 6.139 -11.427 1.00 94.56 85 GLU A N 1
ATOM 699 C CA . GLU A 1 85 ? 17.859 5.969 -11.663 1.00 94.56 85 GLU A CA 1
ATOM 700 C C . GLU A 1 85 ? 17.429 4.506 -11.619 1.00 94.56 85 GLU A C 1
ATOM 702 O O . GLU A 1 85 ? 16.426 4.201 -10.979 1.00 94.56 85 GLU A O 1
ATOM 707 N N . ALA A 1 86 ? 18.184 3.587 -12.230 1.00 94.25 86 ALA A N 1
ATOM 708 C CA . ALA A 1 86 ? 17.776 2.181 -12.302 1.00 94.25 86 ALA A CA 1
ATOM 709 C C . ALA A 1 86 ? 17.588 1.525 -10.909 1.00 94.25 86 ALA A C 1
ATOM 711 O O . ALA A 1 86 ? 16.532 0.926 -10.665 1.00 94.25 86 ALA A O 1
ATOM 712 N N . PRO A 1 87 ? 18.515 1.674 -9.937 1.00 93.81 87 PRO A N 1
ATOM 713 C CA . PRO A 1 87 ? 18.291 1.186 -8.574 1.00 93.81 87 PRO A CA 1
ATOM 714 C C . PRO A 1 87 ? 17.134 1.899 -7.862 1.00 93.81 87 PRO A C 1
ATOM 716 O O . PRO A 1 87 ? 16.343 1.251 -7.172 1.00 93.81 87 PRO A O 1
ATOM 719 N N . GLY A 1 88 ? 17.007 3.219 -8.035 1.00 94.62 88 GLY A N 1
ATOM 720 C CA . GLY A 1 88 ? 15.926 4.007 -7.438 1.00 94.62 88 GLY A CA 1
ATOM 721 C C . GLY A 1 88 ? 14.548 3.550 -7.920 1.00 94.62 88 GLY A C 1
ATOM 722 O O . GLY A 1 88 ? 13.665 3.269 -7.107 1.00 94.62 88 GLY A O 1
ATOM 723 N N . LEU A 1 89 ? 14.398 3.380 -9.233 1.00 96.19 89 LEU A N 1
ATOM 724 C CA . LEU A 1 89 ? 13.191 2.874 -9.878 1.00 96.19 89 LEU A CA 1
ATOM 725 C C . LEU A 1 89 ? 12.828 1.480 -9.366 1.00 96.19 89 LEU A C 1
ATOM 727 O O . LEU A 1 89 ? 11.678 1.238 -8.994 1.00 96.19 89 LEU A O 1
ATOM 731 N N . ARG A 1 90 ? 13.814 0.582 -9.265 1.00 95.12 90 ARG A N 1
ATOM 732 C CA . ARG A 1 90 ? 13.615 -0.757 -8.698 1.00 95.12 90 ARG A CA 1
ATOM 733 C C . ARG A 1 90 ? 13.073 -0.686 -7.272 1.00 95.12 90 ARG A C 1
ATOM 735 O O . ARG A 1 90 ? 12.124 -1.394 -6.942 1.00 95.12 90 ARG A O 1
ATOM 742 N N . HIS A 1 91 ? 13.652 0.157 -6.418 1.00 95.38 91 HIS A N 1
ATOM 743 C CA . HIS A 1 91 ? 13.192 0.311 -5.036 1.00 95.38 91 HIS A CA 1
ATOM 744 C C . HIS A 1 91 ? 11.766 0.864 -4.940 1.00 95.38 91 HIS A C 1
ATOM 746 O O . HIS A 1 91 ? 11.005 0.410 -4.083 1.00 95.38 91 HIS A O 1
ATOM 752 N N . ILE A 1 92 ? 11.395 1.793 -5.824 1.00 95.75 92 ILE A N 1
ATOM 753 C CA . ILE A 1 92 ? 10.026 2.309 -5.921 1.00 95.75 92 ILE A CA 1
ATOM 754 C C . ILE A 1 92 ? 9.058 1.217 -6.382 1.00 95.75 92 ILE A C 1
ATOM 756 O O . ILE A 1 92 ? 8.015 1.050 -5.756 1.00 95.75 92 ILE A O 1
ATOM 760 N N . CYS A 1 93 ? 9.407 0.418 -7.392 1.00 96.50 93 CYS A N 1
ATOM 761 C CA . CYS A 1 93 ? 8.563 -0.693 -7.847 1.00 96.50 93 CYS A CA 1
ATOM 762 C C . CYS A 1 93 ? 8.338 -1.735 -6.743 1.00 96.50 93 CYS A C 1
ATOM 764 O O . CYS A 1 93 ? 7.205 -2.139 -6.497 1.00 96.50 93 CYS A O 1
ATOM 766 N N . ILE A 1 94 ? 9.389 -2.105 -6.001 1.00 95.44 94 ILE A N 1
ATOM 767 C CA . ILE A 1 94 ? 9.269 -3.021 -4.854 1.00 95.44 94 ILE A CA 1
ATOM 768 C C . ILE A 1 94 ? 8.354 -2.425 -3.775 1.00 95.44 94 ILE A C 1
ATOM 770 O O . ILE A 1 94 ? 7.504 -3.132 -3.238 1.00 95.44 94 ILE A O 1
ATOM 774 N N . PHE A 1 95 ? 8.491 -1.132 -3.467 1.00 95.94 95 PHE A N 1
ATOM 775 C CA . PHE A 1 95 ? 7.610 -0.453 -2.513 1.00 95.94 95 PHE A CA 1
ATOM 776 C C . PHE A 1 95 ? 6.148 -0.459 -2.981 1.00 95.94 95 PHE A C 1
ATOM 778 O O . PHE A 1 95 ? 5.249 -0.750 -2.188 1.00 95.94 95 PHE A O 1
ATOM 785 N N . ILE A 1 96 ? 5.913 -0.171 -4.266 1.00 96.62 96 ILE A N 1
ATOM 786 C CA . ILE A 1 96 ? 4.575 -0.182 -4.863 1.00 96.62 96 ILE A CA 1
ATOM 787 C C . ILE A 1 96 ? 3.929 -1.551 -4.650 1.00 96.62 96 ILE A C 1
ATOM 789 O O . ILE A 1 96 ? 2.843 -1.644 -4.078 1.00 96.62 96 ILE A O 1
ATOM 793 N N . VAL A 1 97 ? 4.635 -2.605 -5.052 1.00 95.50 97 VAL A N 1
ATOM 794 C CA . VAL A 1 97 ? 4.103 -3.967 -5.077 1.00 95.50 97 VAL A CA 1
ATOM 795 C C . VAL A 1 97 ? 3.928 -4.554 -3.680 1.00 95.50 97 VAL A C 1
ATOM 797 O O . VAL A 1 97 ? 2.880 -5.119 -3.380 1.00 95.50 97 VAL A O 1
ATOM 800 N N . LEU A 1 98 ? 4.921 -4.406 -2.800 1.00 93.50 98 LEU A N 1
ATOM 801 C CA . LEU A 1 98 ? 4.889 -5.054 -1.485 1.00 93.50 98 LEU A CA 1
ATOM 802 C C . LEU A 1 98 ? 4.022 -4.333 -0.451 1.00 93.50 98 LEU A C 1
ATOM 804 O O . LEU A 1 98 ? 3.615 -4.952 0.531 1.00 93.50 98 LEU A O 1
ATOM 808 N N . LEU A 1 99 ? 3.806 -3.027 -0.607 1.00 94.06 99 LEU A N 1
ATOM 809 C CA . LEU A 1 99 ? 3.180 -2.203 0.428 1.00 94.06 99 LEU A CA 1
ATOM 810 C C . LEU A 1 99 ? 2.004 -1.401 -0.112 1.00 94.06 99 LEU A C 1
ATOM 812 O O . LEU A 1 99 ? 0.893 -1.507 0.407 1.00 94.06 99 LEU A O 1
ATOM 816 N N . TYR A 1 100 ? 2.248 -0.583 -1.135 1.00 94.69 100 TYR A N 1
ATOM 817 C CA . TYR A 1 100 ? 1.277 0.418 -1.565 1.00 94.69 100 TYR A CA 1
ATOM 818 C C . TYR A 1 100 ? 0.008 -0.199 -2.156 1.00 94.69 100 TYR A C 1
ATOM 820 O O . TYR A 1 100 ? -1.073 0.285 -1.842 1.00 94.69 100 TYR A O 1
ATOM 828 N N . ILE A 1 101 ? 0.108 -1.270 -2.952 1.00 94.81 101 ILE A N 1
ATOM 829 C CA . ILE A 1 101 ? -1.064 -1.931 -3.554 1.00 94.81 101 ILE A CA 1
ATOM 830 C C . ILE A 1 101 ? -2.079 -2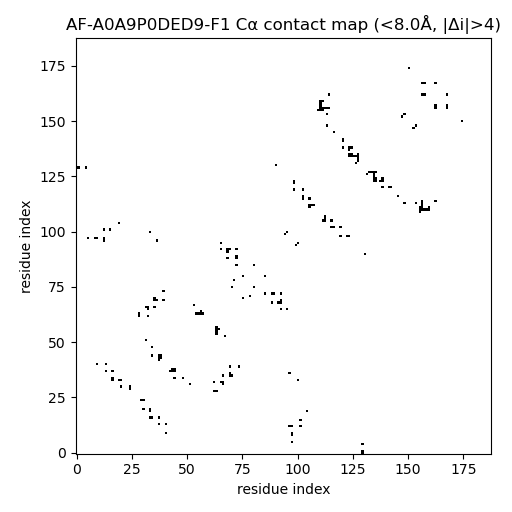.318 -2.480 1.00 94.81 101 ILE A C 1
ATOM 832 O O . ILE A 1 101 ? -3.213 -1.853 -2.518 1.00 94.81 101 ILE A O 1
ATOM 836 N N . LYS A 1 102 ? -1.675 -3.093 -1.468 1.00 94.00 102 LYS A N 1
ATOM 837 C CA . LYS A 1 102 ? -2.603 -3.520 -0.410 1.00 94.00 102 LYS A CA 1
ATOM 838 C C . LYS A 1 102 ? -3.270 -2.331 0.285 1.00 94.00 102 LYS A C 1
ATOM 840 O O . LYS A 1 102 ? -4.480 -2.355 0.492 1.00 94.00 102 LYS A O 1
ATOM 845 N N . ALA A 1 103 ? -2.503 -1.283 0.594 1.00 94.06 103 ALA A N 1
ATOM 846 C CA . ALA A 1 103 ? -3.039 -0.070 1.207 1.00 94.06 103 ALA A CA 1
ATOM 847 C C . ALA A 1 103 ? -4.038 0.655 0.291 1.00 94.06 103 ALA A C 1
ATOM 849 O O . ALA A 1 103 ? -5.118 1.029 0.733 1.00 94.06 103 ALA A O 1
ATOM 850 N N . TRP A 1 104 ? -3.708 0.806 -0.992 1.00 94.50 104 TRP A N 1
ATOM 851 C CA . TRP A 1 104 ? -4.531 1.509 -1.974 1.00 94.50 104 TRP A CA 1
ATOM 852 C C . TRP A 1 104 ? -5.891 0.848 -2.190 1.00 94.50 104 TRP A C 1
ATOM 854 O O . TRP A 1 104 ? -6.916 1.521 -2.137 1.00 94.50 104 TRP A O 1
ATOM 864 N N . TYR A 1 105 ? -5.906 -0.469 -2.390 1.00 94.38 105 TYR A N 1
ATOM 865 C CA . TYR A 1 105 ? -7.138 -1.215 -2.661 1.00 94.38 105 TYR A CA 1
ATOM 866 C C . TYR A 1 105 ? -8.011 -1.407 -1.416 1.00 94.38 105 TYR A C 1
ATOM 868 O O . TYR A 1 105 ? -9.219 -1.572 -1.539 1.00 94.38 105 TYR A O 1
ATOM 876 N N . CYS A 1 106 ? -7.436 -1.328 -0.210 1.00 92.31 106 CYS A N 1
ATOM 877 C CA . CYS A 1 106 ? -8.213 -1.349 1.033 1.00 92.31 106 CYS A CA 1
ATOM 878 C C . CYS A 1 106 ? -8.730 0.038 1.457 1.00 92.31 106 CYS A C 1
ATOM 880 O O . CYS A 1 106 ? -9.641 0.109 2.282 1.00 92.31 106 CYS A O 1
ATOM 882 N N . ALA A 1 107 ? -8.169 1.124 0.914 1.00 91.50 107 ALA A N 1
ATOM 883 C CA . ALA A 1 107 ? -8.465 2.498 1.327 1.00 91.50 107 ALA A CA 1
ATOM 884 C C . ALA A 1 107 ? -9.953 2.907 1.265 1.00 91.50 107 ALA A C 1
ATOM 886 O O . ALA A 1 107 ? -10.364 3.700 2.111 1.00 91.50 107 ALA A O 1
ATOM 887 N N . PRO A 1 108 ? -10.788 2.401 0.331 1.00 91.88 108 PRO A N 1
ATOM 888 C CA . PRO A 1 108 ? -12.202 2.780 0.288 1.00 91.88 108 PRO A CA 1
ATOM 889 C C . PRO A 1 108 ? -13.045 2.298 1.481 1.00 91.88 108 PRO A C 1
ATOM 891 O O . PRO A 1 108 ? -14.143 2.812 1.687 1.00 91.88 108 PRO A O 1
ATOM 894 N N . SER A 1 109 ? -12.580 1.318 2.269 1.00 92.12 109 SER A N 1
ATOM 895 C CA . SER A 1 109 ? -13.360 0.790 3.396 1.00 92.12 109 SER A CA 1
ATOM 896 C C . SER A 1 109 ? -13.150 1.604 4.670 1.00 92.12 109 SER A C 1
ATOM 898 O O . SER A 1 109 ? -12.151 1.438 5.368 1.00 92.12 109 SER A O 1
ATOM 900 N N . ALA A 1 110 ? -14.142 2.420 5.032 1.00 92.50 110 ALA A N 1
ATOM 901 C CA . ALA A 1 110 ? -14.120 3.194 6.274 1.00 92.50 110 ALA A CA 1
ATOM 902 C C . ALA A 1 110 ? -14.138 2.310 7.538 1.00 92.50 110 ALA A C 1
ATOM 904 O O . ALA A 1 110 ? -13.506 2.648 8.536 1.00 92.50 110 ALA A O 1
ATOM 905 N N . ILE A 1 111 ? -14.823 1.161 7.483 1.00 95.38 111 ILE A N 1
ATOM 906 C CA . ILE A 1 111 ? -14.899 0.193 8.590 1.00 95.38 111 ILE A CA 1
ATOM 907 C C . ILE A 1 111 ? -13.513 -0.395 8.881 1.00 95.38 111 ILE A C 1
ATOM 909 O O . ILE A 1 111 ? -13.089 -0.472 10.033 1.00 95.38 111 ILE A O 1
ATOM 913 N N . HIS A 1 112 ? -12.778 -0.769 7.830 1.00 95.06 112 HIS A N 1
ATOM 914 C CA . HIS A 1 112 ?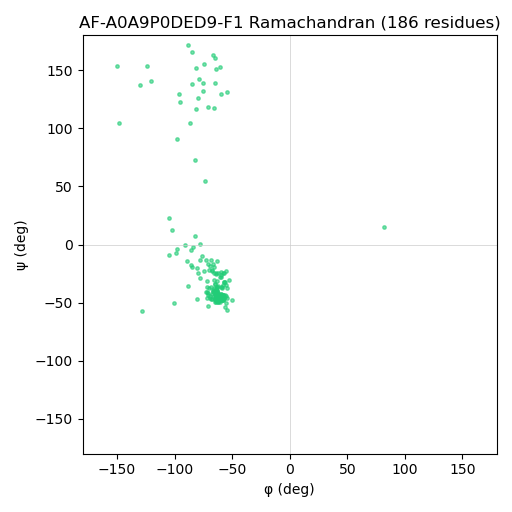 -11.464 -1.404 7.961 1.00 95.06 112 HIS A CA 1
ATOM 915 C C . HIS A 1 112 ? -10.317 -0.397 8.117 1.00 95.06 112 HIS A C 1
ATOM 917 O O . HIS A 1 112 ? -9.233 -0.785 8.566 1.00 95.06 112 HIS A O 1
ATOM 923 N N . ALA A 1 113 ? -10.532 0.870 7.741 1.00 93.94 113 ALA A N 1
ATOM 924 C CA . ALA A 1 113 ? -9.491 1.892 7.648 1.00 93.94 113 ALA A CA 1
ATOM 925 C C . ALA A 1 113 ? -8.621 1.988 8.915 1.00 93.94 113 ALA A C 1
ATOM 927 O O . ALA A 1 113 ? -7.402 1.874 8.778 1.00 93.94 113 ALA A O 1
ATOM 928 N N . PRO A 1 114 ? -9.167 2.043 10.151 1.00 94.06 114 PRO A N 1
ATOM 929 C CA . PRO A 1 114 ? -8.327 2.149 11.340 1.00 94.06 114 PRO A CA 1
ATOM 930 C C . PRO A 1 114 ? -7.316 1.020 11.511 1.00 94.06 114 PRO A C 1
ATOM 932 O O . PRO A 1 114 ? -6.132 1.250 11.762 1.00 94.06 114 PRO A O 1
ATOM 935 N N . ARG A 1 115 ? -7.770 -0.225 11.358 1.00 94.25 115 ARG A N 1
ATOM 936 C CA . ARG A 1 115 ? -6.907 -1.397 11.496 1.00 94.25 115 ARG A CA 1
ATOM 937 C C . ARG A 1 115 ? -5.910 -1.463 10.346 1.00 94.25 115 ARG A C 1
ATOM 939 O O . ARG A 1 115 ? -4.733 -1.726 10.590 1.00 94.25 115 ARG A O 1
ATOM 946 N N . LYS A 1 116 ? -6.369 -1.220 9.115 1.00 94.88 116 LYS A N 1
ATOM 947 C CA . LYS A 1 116 ? -5.542 -1.281 7.903 1.00 94.88 116 LYS A CA 1
ATOM 948 C C . LYS A 1 116 ? -4.461 -0.212 7.877 1.00 94.88 116 LYS A C 1
ATOM 950 O O . LYS A 1 116 ? -3.334 -0.521 7.502 1.00 94.88 116 LYS A O 1
ATOM 955 N N . ASP A 1 117 ? -4.743 0.984 8.364 1.00 94.81 117 ASP A N 1
ATOM 956 C CA . ASP A 1 117 ? -3.756 2.057 8.430 1.00 94.81 117 ASP A CA 1
ATOM 957 C C . ASP A 1 117 ? -2.706 1.799 9.507 1.00 94.81 117 ASP A C 1
ATOM 959 O O . ASP A 1 117 ? -1.510 1.970 9.266 1.00 94.81 117 ASP A O 1
ATOM 963 N N . LEU A 1 118 ? -3.108 1.295 10.678 1.00 93.88 118 LEU A N 1
ATOM 964 C CA . LEU A 1 118 ? -2.151 0.867 11.702 1.00 93.88 118 LEU A CA 1
ATOM 965 C C . LEU A 1 118 ? -1.296 -0.317 11.223 1.00 93.88 118 LEU A C 1
ATOM 967 O O . LEU A 1 118 ? -0.093 -0.365 11.493 1.00 93.88 118 LEU A O 1
ATOM 971 N N . GLU A 1 119 ? -1.889 -1.262 10.493 1.00 94.56 119 GLU A N 1
ATOM 972 C CA . GLU A 1 119 ? -1.180 -2.367 9.842 1.00 94.56 119 GLU A CA 1
ATOM 973 C C . GLU A 1 119 ? -0.183 -1.844 8.797 1.00 94.56 119 GLU A C 1
ATOM 975 O O . GLU A 1 119 ? 0.984 -2.242 8.795 1.00 94.56 119 GLU A O 1
ATOM 980 N N . PHE A 1 120 ? -0.597 -0.893 7.956 1.00 95.88 120 PHE A N 1
ATOM 981 C CA . PHE A 1 120 ? 0.267 -0.258 6.966 1.00 95.88 120 PHE A CA 1
ATOM 982 C C . PHE A 1 120 ? 1.433 0.482 7.624 1.00 95.88 120 PHE A C 1
ATOM 984 O O . PHE A 1 120 ? 2.575 0.296 7.210 1.00 95.88 120 PHE A O 1
ATOM 991 N N . MET A 1 121 ? 1.192 1.225 8.709 1.00 96.62 121 MET A N 1
ATOM 992 C CA . MET A 1 121 ? 2.253 1.882 9.477 1.00 96.62 121 MET A CA 1
ATOM 993 C C . MET A 1 121 ? 3.262 0.868 10.038 1.00 96.62 121 MET A C 1
ATOM 995 O O . MET A 1 121 ? 4.471 1.055 9.901 1.00 96.62 121 MET A O 1
ATOM 999 N N . LYS A 1 122 ? 2.798 -0.252 10.611 1.00 95.81 122 LYS A N 1
ATOM 1000 C CA . LYS A 1 122 ? 3.686 -1.346 11.055 1.00 95.81 122 LYS A CA 1
ATOM 1001 C C . LYS A 1 122 ? 4.495 -1.918 9.892 1.00 95.81 122 LYS A C 1
ATOM 1003 O O . LYS A 1 122 ? 5.696 -2.157 10.030 1.00 95.81 122 LYS A O 1
ATOM 1008 N N . ASN A 1 123 ? 3.862 -2.116 8.739 1.00 95.06 123 ASN A N 1
ATOM 1009 C CA . ASN A 1 123 ? 4.520 -2.619 7.539 1.00 95.06 123 ASN A CA 1
ATOM 1010 C C . ASN A 1 123 ? 5.585 -1.647 7.012 1.00 95.06 123 ASN A C 1
ATOM 1012 O O . ASN A 1 123 ? 6.677 -2.097 6.665 1.00 95.06 123 ASN A O 1
ATOM 1016 N N . LEU A 1 124 ? 5.323 -0.336 7.027 1.00 96.38 124 LEU A N 1
ATOM 1017 C CA . LEU A 1 124 ? 6.299 0.700 6.685 1.00 96.38 124 LEU A CA 1
ATOM 1018 C C . LEU A 1 124 ? 7.508 0.672 7.623 1.00 96.38 124 LEU A C 1
ATOM 1020 O O . LEU A 1 124 ? 8.642 0.707 7.148 1.00 96.38 124 LEU A O 1
ATOM 1024 N N . LEU A 1 125 ? 7.296 0.545 8.935 1.00 95.88 125 LEU A N 1
ATOM 1025 C CA . LEU A 1 125 ? 8.387 0.447 9.913 1.00 95.88 125 LEU A CA 1
ATOM 1026 C C . LEU A 1 125 ? 9.217 -0.830 9.715 1.00 95.88 125 LEU A C 1
ATOM 1028 O O . LEU A 1 125 ? 10.447 -0.786 9.718 1.00 95.88 125 LEU A O 1
ATOM 1032 N N . ASN A 1 126 ? 8.562 -1.964 9.461 1.00 93.81 126 ASN A N 1
ATOM 1033 C CA . ASN A 1 126 ? 9.236 -3.228 9.156 1.00 93.81 126 ASN A CA 1
ATOM 1034 C C . ASN A 1 126 ? 10.012 -3.179 7.831 1.00 93.81 126 ASN A C 1
ATOM 1036 O O . ASN A 1 126 ? 11.058 -3.821 7.701 1.00 93.81 126 ASN A O 1
ATOM 1040 N N . TYR A 1 127 ? 9.548 -2.381 6.865 1.00 94.25 127 TYR A N 1
ATOM 1041 C CA . TYR A 1 127 ? 10.214 -2.177 5.577 1.00 94.25 127 TYR A CA 1
ATOM 1042 C C . TYR A 1 127 ? 11.594 -1.523 5.702 1.00 94.25 127 TYR A C 1
ATOM 1044 O O . TYR A 1 127 ? 12.396 -1.607 4.771 1.00 94.25 127 TYR A O 1
ATOM 1052 N N . LYS A 1 128 ? 11.935 -0.957 6.867 1.00 94.75 128 LYS A N 1
ATOM 1053 C CA . LYS A 1 128 ? 13.283 -0.459 7.176 1.00 94.75 128 LYS A CA 1
ATOM 1054 C C . LYS A 1 128 ? 14.374 -1.507 6.929 1.00 94.75 128 LYS A C 1
ATOM 1056 O O . LYS A 1 128 ? 15.480 -1.143 6.541 1.00 94.75 128 LYS A O 1
ATOM 1061 N N . LYS A 1 129 ? 14.047 -2.798 7.094 1.00 91.38 129 LYS A N 1
ATOM 1062 C CA . LYS A 1 129 ? 14.936 -3.943 6.813 1.00 91.38 129 LYS A CA 1
ATOM 1063 C C . LYS A 1 129 ? 15.258 -4.118 5.320 1.00 91.38 129 LYS A C 1
ATOM 1065 O O . LYS A 1 129 ? 16.256 -4.745 4.990 1.00 91.38 129 LYS A O 1
ATOM 1070 N N . ILE A 1 130 ? 14.411 -3.595 4.430 1.00 90.38 130 ILE A N 1
ATOM 1071 C CA . ILE A 1 130 ? 14.559 -3.678 2.969 1.00 90.38 130 ILE A CA 1
ATOM 1072 C C . ILE A 1 130 ? 15.125 -2.368 2.421 1.00 90.38 130 ILE A C 1
ATOM 1074 O O . ILE A 1 130 ? 16.094 -2.376 1.666 1.00 90.38 130 ILE A O 1
ATOM 1078 N N . ASN A 1 131 ? 14.522 -1.236 2.792 1.00 94.75 131 ASN A N 1
ATOM 1079 C CA . ASN A 1 131 ? 14.989 0.090 2.407 1.00 94.75 131 ASN A CA 1
ATOM 1080 C C . ASN A 1 131 ? 14.673 1.103 3.514 1.00 94.75 131 ASN A C 1
ATOM 1082 O O . ASN A 1 131 ? 13.534 1.551 3.675 1.00 94.75 131 ASN A O 1
ATOM 1086 N N . LYS A 1 132 ? 15.715 1.476 4.264 1.00 96.38 132 LYS A N 1
ATOM 1087 C CA . LYS A 1 132 ? 15.631 2.419 5.383 1.00 96.38 132 LYS A CA 1
ATOM 1088 C C . LYS A 1 132 ? 15.089 3.785 4.965 1.00 96.38 132 LYS A C 1
ATOM 1090 O O . LYS A 1 132 ? 14.190 4.291 5.624 1.00 96.38 132 LYS A O 1
ATOM 1095 N N . ASN A 1 133 ? 15.596 4.350 3.870 1.00 96.81 133 ASN A N 1
ATOM 1096 C CA . ASN A 1 133 ? 15.222 5.695 3.437 1.00 96.81 133 ASN A CA 1
ATOM 1097 C C . ASN A 1 133 ? 13.733 5.778 3.065 1.00 96.81 133 ASN A C 1
ATOM 1099 O O . ASN A 1 133 ? 13.009 6.627 3.579 1.00 96.81 133 ASN A O 1
ATOM 1103 N N . ILE A 1 134 ? 13.251 4.850 2.228 1.00 96.31 134 ILE A N 1
ATOM 1104 C CA . ILE A 1 134 ? 11.832 4.798 1.844 1.00 96.31 134 ILE A CA 1
ATOM 1105 C C . ILE A 1 134 ? 10.956 4.582 3.076 1.00 96.31 134 ILE A C 1
ATOM 1107 O O . ILE A 1 134 ? 9.962 5.283 3.239 1.00 96.31 134 ILE A O 1
ATOM 1111 N N . SER A 1 135 ? 11.334 3.649 3.955 1.00 97.31 135 SER A N 1
ATOM 1112 C CA . SER A 1 135 ? 10.614 3.396 5.205 1.00 97.31 135 SER A CA 1
ATOM 1113 C C . SER A 1 135 ? 10.480 4.662 6.054 1.00 97.31 135 SER A C 1
ATOM 1115 O O . SER A 1 135 ? 9.370 5.003 6.458 1.00 97.31 135 SER A O 1
ATOM 1117 N N . GLU A 1 136 ? 11.572 5.390 6.290 1.00 97.81 136 GLU A N 1
ATOM 1118 C CA . GLU A 1 136 ? 11.582 6.581 7.147 1.00 97.81 136 GLU A CA 1
ATOM 1119 C C . GLU A 1 136 ? 10.773 7.733 6.535 1.00 97.81 136 GLU A C 1
ATOM 1121 O O . GLU A 1 136 ? 9.917 8.308 7.214 1.00 97.81 136 GLU A O 1
ATOM 1126 N N . VAL A 1 137 ? 10.966 8.025 5.245 1.00 97.19 137 VAL A N 1
ATOM 1127 C CA . VAL A 1 137 ? 10.227 9.087 4.542 1.00 97.19 137 VAL A CA 1
ATOM 1128 C C . VAL A 1 137 ? 8.734 8.763 4.461 1.00 97.19 137 VAL A C 1
ATOM 1130 O O . VAL A 1 137 ? 7.904 9.614 4.790 1.00 97.19 137 VAL A O 1
ATOM 1133 N N . ALA A 1 138 ? 8.375 7.537 4.072 1.00 96.12 138 ALA A N 1
ATOM 1134 C CA . ALA A 1 138 ? 6.981 7.127 3.944 1.00 96.12 138 ALA A CA 1
ATOM 1135 C C . ALA A 1 138 ? 6.277 7.066 5.305 1.00 96.12 138 ALA A C 1
ATOM 1137 O O . ALA A 1 138 ? 5.170 7.581 5.421 1.00 96.12 138 ALA A O 1
ATOM 1138 N N . SER A 1 139 ? 6.920 6.525 6.348 1.00 97.12 139 SER A N 1
ATOM 1139 C CA . SER A 1 139 ? 6.351 6.476 7.707 1.00 97.12 139 SER A CA 1
ATOM 1140 C C . SER A 1 139 ? 6.118 7.876 8.268 1.00 97.12 139 SER A C 1
ATOM 1142 O O . SER A 1 139 ? 5.052 8.155 8.813 1.00 97.12 139 SER A O 1
ATOM 1144 N N . LYS A 1 140 ? 7.093 8.781 8.095 1.00 97.06 140 LYS A N 1
ATOM 1145 C CA . LYS A 1 140 ? 6.965 10.179 8.526 1.00 97.06 140 LYS A CA 1
ATOM 1146 C C . LYS A 1 140 ? 5.842 10.892 7.783 1.00 97.06 140 LYS A C 1
ATOM 1148 O O . LYS A 1 140 ? 5.115 11.673 8.385 1.00 97.06 140 LYS A O 1
ATOM 1153 N N . LYS A 1 141 ? 5.693 10.658 6.477 1.00 95.25 141 LYS A N 1
ATOM 1154 C CA . LYS A 1 141 ? 4.596 11.268 5.724 1.00 95.25 141 LYS A CA 1
ATOM 1155 C C . LYS A 1 141 ? 3.253 10.674 6.142 1.00 95.25 141 LYS A C 1
ATOM 1157 O O . LYS A 1 141 ? 2.320 11.425 6.410 1.00 95.25 141 LYS A O 1
ATOM 1162 N N . PHE A 1 142 ? 3.165 9.353 6.243 1.00 95.00 142 PHE A N 1
ATOM 1163 C CA . PHE A 1 142 ? 1.936 8.648 6.583 1.00 95.00 142 PHE A CA 1
ATOM 1164 C C . PHE A 1 142 ? 1.421 9.001 7.982 1.00 95.00 142 PHE A C 1
ATOM 1166 O O . PHE A 1 142 ? 0.222 9.195 8.142 1.00 95.00 142 PHE A O 1
ATOM 1173 N N . SER A 1 143 ? 2.298 9.217 8.969 1.00 94.62 143 SER A N 1
ATOM 1174 C CA . SER A 1 143 ? 1.871 9.642 10.311 1.00 94.62 143 SER A CA 1
ATOM 1175 C C . SER A 1 143 ? 1.119 10.978 10.319 1.00 94.62 143 SER A C 1
ATOM 1177 O O . SER A 1 143 ? 0.232 11.168 11.146 1.00 94.62 143 SER A O 1
ATOM 1179 N N . THR A 1 144 ? 1.387 11.874 9.360 1.00 94.06 144 THR A N 1
ATOM 1180 C CA . THR A 1 144 ? 0.623 13.129 9.206 1.00 94.06 144 THR A CA 1
ATOM 1181 C C . THR A 1 144 ? -0.786 12.921 8.643 1.00 94.06 144 THR A C 1
ATOM 1183 O O . THR A 1 144 ? -1.616 13.821 8.718 1.00 94.06 144 THR A O 1
ATOM 1186 N N . HIS A 1 145 ? -1.076 11.735 8.103 1.00 90.19 145 HIS A N 1
ATOM 1187 C CA . HIS A 1 145 ? -2.381 11.359 7.559 1.00 90.19 145 HIS A CA 1
ATOM 1188 C C . HIS A 1 145 ? -3.233 10.541 8.541 1.00 90.19 145 HIS A C 1
ATOM 1190 O O . HIS A 1 145 ? -4.401 10.300 8.261 1.00 90.19 145 HIS A O 1
ATOM 1196 N N . LEU A 1 146 ? -2.703 10.190 9.719 1.00 91.19 146 LEU A N 1
ATOM 1197 C CA . LEU A 1 146 ? -3.430 9.456 10.766 1.00 91.19 146 LEU A CA 1
ATOM 1198 C C . LEU A 1 146 ? -4.324 10.351 11.643 1.00 91.19 146 LEU A C 1
ATOM 1200 O O . LEU A 1 146 ? -4.877 9.888 12.637 1.00 91.19 146 LEU A O 1
ATOM 1204 N N . TRP A 1 147 ? -4.481 11.632 11.290 1.00 88.50 147 TRP A N 1
ATOM 1205 C CA . TRP A 1 147 ? -5.274 12.605 12.053 1.00 88.50 147 TRP A CA 1
ATOM 1206 C C . TRP A 1 147 ? -6.750 12.205 12.190 1.00 88.50 147 TRP A C 1
ATOM 1208 O O . TRP A 1 147 ? -7.403 12.592 13.157 1.00 88.50 147 TRP A O 1
ATOM 1218 N N . TYR A 1 148 ? -7.268 11.419 11.240 1.00 87.50 148 TYR A N 1
ATOM 1219 C CA . TYR A 1 148 ? -8.650 10.951 11.257 1.00 87.50 148 TYR A CA 1
ATOM 1220 C C . TYR A 1 148 ? -8.879 9.813 12.264 1.00 87.50 148 TYR A C 1
ATOM 1222 O O . TYR A 1 148 ? -10.030 9.484 12.523 1.00 87.50 148 TYR A O 1
ATOM 1230 N N . LEU A 1 149 ? -7.835 9.224 12.868 1.00 88.00 149 LEU A N 1
ATOM 1231 C CA . LEU A 1 149 ? -7.966 8.252 13.965 1.00 88.00 149 LEU A CA 1
ATOM 1232 C C . LEU A 1 149 ? -8.375 8.954 15.273 1.00 88.00 149 LEU A C 1
ATOM 1234 O O . LEU A 1 149 ? -7.704 8.873 16.303 1.00 88.00 149 LEU A O 1
ATOM 1238 N N . SER A 1 150 ? -9.480 9.691 15.206 1.00 87.62 150 SER A N 1
ATOM 1239 C CA . SER A 1 150 ? -10.110 10.398 16.309 1.00 87.62 150 SER A CA 1
ATOM 1240 C C . SER A 1 150 ? -11.034 9.471 17.095 1.00 87.62 150 SER A C 1
ATOM 1242 O O . SER A 1 150 ? -11.420 8.402 16.630 1.00 87.62 150 SER A O 1
ATOM 1244 N N . GLU A 1 151 ? -11.440 9.907 18.287 1.00 84.94 151 GLU A N 1
ATOM 1245 C CA . GLU A 1 151 ? -12.372 9.165 19.149 1.00 84.94 151 GLU A CA 1
ATOM 1246 C C . GLU A 1 151 ? -13.708 8.859 18.464 1.00 84.94 151 GLU A C 1
ATOM 1248 O O . GLU A 1 151 ? -14.309 7.831 18.749 1.00 84.94 151 GLU A O 1
ATOM 1253 N N . GLN A 1 152 ? -14.178 9.736 17.573 1.00 85.75 152 GLN A N 1
ATOM 1254 C CA . GLN A 1 152 ? -15.442 9.540 16.867 1.00 85.75 152 GLN A CA 1
ATOM 1255 C C . GLN A 1 152 ? -15.288 8.583 15.684 1.00 85.75 152 GLN A C 1
ATOM 1257 O O . GLN A 1 152 ? -16.096 7.677 15.508 1.00 85.75 152 GLN A O 1
ATOM 1262 N N . LEU A 1 153 ? -14.250 8.776 14.868 1.00 89.06 153 LEU A N 1
ATOM 1263 C CA . LEU A 1 153 ? -14.080 8.020 13.626 1.00 89.06 153 LEU A CA 1
ATOM 1264 C C . LEU A 1 153 ? -13.542 6.609 13.880 1.00 89.06 153 LEU A C 1
ATOM 1266 O O . LEU A 1 153 ? -13.888 5.682 13.150 1.00 89.06 153 LEU A O 1
ATOM 1270 N N . ILE A 1 154 ? -12.767 6.411 14.953 1.00 90.62 154 ILE A N 1
ATOM 1271 C CA . ILE A 1 154 ? -12.273 5.084 15.337 1.00 90.62 154 ILE A CA 1
ATOM 1272 C C . ILE A 1 154 ? -13.419 4.116 15.670 1.00 90.62 154 ILE A C 1
ATOM 1274 O O . ILE A 1 154 ? -13.255 2.910 15.499 1.00 90.62 154 ILE A O 1
ATOM 1278 N N . CYS A 1 155 ? -14.595 4.614 16.073 1.00 91.81 155 CYS A N 1
ATOM 1279 C CA . CYS A 1 155 ? -15.774 3.788 16.345 1.00 91.81 155 CYS A CA 1
ATOM 1280 C C . CYS A 1 155 ? -16.241 2.983 15.127 1.00 91.81 155 CYS A C 1
ATOM 1282 O O . CYS A 1 155 ? -16.852 1.935 15.308 1.00 91.81 155 CYS A O 1
ATOM 1284 N N . LEU A 1 156 ? -15.918 3.405 13.898 1.00 92.38 156 LEU A N 1
ATOM 1285 C CA . LEU A 1 156 ? -16.221 2.617 12.698 1.00 92.38 156 LEU A CA 1
ATOM 1286 C C . LEU A 1 156 ? -15.534 1.243 12.721 1.00 92.38 156 LEU A C 1
ATOM 1288 O O . LEU A 1 156 ? -16.090 0.277 12.206 1.00 92.38 156 LEU A O 1
ATOM 1292 N N . SER A 1 157 ? -14.387 1.118 13.401 1.00 94.12 157 SER A N 1
ATOM 1293 C CA . SER A 1 157 ? -13.699 -0.171 13.574 1.00 94.12 157 SER A CA 1
ATOM 1294 C C . SER A 1 157 ? -14.448 -1.166 14.467 1.00 94.12 157 SER A C 1
ATOM 1296 O O . SER A 1 157 ? -14.129 -2.354 14.457 1.00 94.12 157 SER A O 1
ATOM 1298 N N . LEU A 1 158 ? -15.476 -0.734 15.209 1.00 94.69 158 LEU A N 1
ATOM 1299 C CA . LEU A 1 158 ? -16.340 -1.647 15.967 1.00 94.69 158 LEU A CA 1
ATOM 1300 C C . LEU A 1 158 ? -17.126 -2.588 15.041 1.00 94.69 158 LEU A C 1
ATOM 1302 O O . LEU A 1 158 ? -17.476 -3.694 15.456 1.00 94.69 158 LEU A O 1
ATOM 1306 N N . PHE A 1 159 ? -17.338 -2.187 13.787 1.00 95.44 159 PHE A N 1
ATOM 1307 C CA . PHE A 1 159 ? -17.987 -2.993 12.753 1.00 95.44 159 PHE A CA 1
ATOM 1308 C C . PHE A 1 159 ? -17.000 -3.838 11.930 1.00 95.44 159 PHE A C 1
ATOM 1310 O O . PHE A 1 159 ? -17.428 -4.559 11.040 1.00 95.44 159 PHE A O 1
ATOM 1317 N N . ASP A 1 160 ? -15.689 -3.769 12.199 1.00 96.00 160 ASP A N 1
ATOM 1318 C CA . ASP A 1 160 ? -14.705 -4.626 11.525 1.00 96.00 160 ASP A CA 1
ATOM 1319 C C . ASP A 1 160 ? -14.689 -6.004 12.198 1.00 96.00 160 ASP A C 1
ATOM 1321 O O . ASP A 1 160 ? -14.338 -6.132 13.376 1.00 96.00 160 ASP A O 1
ATOM 1325 N N . ASP A 1 161 ? -15.062 -7.044 11.457 1.00 96.06 161 ASP A N 1
ATOM 1326 C CA . ASP A 1 161 ? -15.071 -8.431 11.941 1.00 96.06 161 ASP A CA 1
ATOM 1327 C C . ASP A 1 161 ? -13.666 -8.967 12.248 1.00 96.06 161 ASP A C 1
ATOM 1329 O O . ASP A 1 161 ? -13.502 -9.904 13.027 1.00 96.06 161 ASP A O 1
ATOM 1333 N N . ASN A 1 162 ? -12.625 -8.331 11.704 1.00 95.44 162 ASN A N 1
ATOM 1334 C CA . ASN A 1 162 ? -11.229 -8.680 11.972 1.00 95.44 162 ASN A CA 1
ATOM 1335 C C . ASN A 1 162 ? -10.682 -8.029 13.252 1.00 95.44 162 ASN A C 1
ATOM 1337 O O . ASN A 1 162 ? -9.516 -8.234 13.599 1.00 95.44 162 ASN A O 1
ATOM 1341 N N . VAL A 1 163 ? -11.477 -7.206 13.940 1.00 94.88 163 VAL A N 1
ATOM 1342 C CA . VAL A 1 163 ? -11.127 -6.658 15.253 1.00 94.88 163 VAL A CA 1
ATOM 1343 C C . VAL A 1 163 ? -11.761 -7.546 16.319 1.00 94.88 163 VAL A C 1
ATOM 1345 O O . VAL A 1 163 ? -12.975 -7.735 16.348 1.00 94.88 163 VAL A O 1
ATOM 1348 N N . SER A 1 164 ? -10.944 -8.097 17.218 1.00 96.25 164 SER A N 1
ATOM 1349 C CA . SER A 1 164 ? -11.446 -8.992 18.262 1.00 96.25 164 SER A CA 1
ATOM 1350 C C . SER A 1 164 ? -12.391 -8.269 19.226 1.00 96.25 164 SER A C 1
ATOM 1352 O O . SER A 1 164 ? -12.240 -7.073 19.489 1.00 96.25 164 SER A O 1
ATOM 1354 N N . ALA A 1 165 ? -13.337 -9.011 19.810 1.00 96.69 165 ALA A N 1
ATOM 1355 C CA . ALA A 1 165 ? -14.254 -8.476 20.818 1.00 96.69 165 ALA A CA 1
ATOM 1356 C C . ALA A 1 165 ? -13.506 -7.818 21.993 1.00 96.69 165 ALA A C 1
ATOM 1358 O O . ALA A 1 165 ? -13.898 -6.754 22.460 1.00 96.69 165 ALA A O 1
ATOM 1359 N N . GLU A 1 166 ? -12.376 -8.396 22.408 1.00 97.00 166 GLU A N 1
ATOM 1360 C CA . GLU A 1 166 ? -11.502 -7.831 23.440 1.00 97.00 166 GLU A CA 1
ATOM 1361 C C . GLU A 1 166 ? -10.971 -6.437 23.061 1.00 97.00 166 GLU A C 1
ATOM 1363 O O . GLU A 1 166 ? -11.023 -5.511 23.871 1.00 97.00 166 GLU A O 1
ATOM 1368 N N . ILE A 1 167 ? -10.493 -6.255 21.824 1.00 94.38 167 ILE A N 1
ATOM 1369 C CA . ILE A 1 167 ? -10.019 -4.947 21.347 1.00 94.38 167 ILE A CA 1
ATOM 1370 C C . ILE A 1 167 ? -11.187 -3.959 21.261 1.00 94.38 167 ILE A C 1
ATOM 1372 O O . ILE A 1 167 ? -11.027 -2.807 21.665 1.00 94.38 167 ILE A O 1
ATOM 1376 N N . LYS A 1 168 ? -12.361 -4.401 20.791 1.00 95.38 168 LYS A N 1
ATOM 1377 C CA . LYS A 1 168 ? -13.573 -3.565 20.725 1.00 95.38 168 LYS A CA 1
ATOM 1378 C C . LYS A 1 168 ? -13.985 -3.065 22.114 1.00 95.38 168 LYS A C 1
ATOM 1380 O O . LYS A 1 168 ? -14.233 -1.873 22.275 1.00 95.38 168 LYS A O 1
ATOM 1385 N N . LEU A 1 169 ? -13.983 -3.934 23.127 1.00 96.00 169 LEU A N 1
ATOM 1386 C CA . LEU A 1 169 ? -14.290 -3.561 24.513 1.00 96.00 169 LEU A CA 1
ATOM 1387 C C . LEU A 1 169 ? -13.283 -2.545 25.066 1.00 96.00 169 LEU A C 1
ATOM 1389 O O . LEU A 1 169 ? -13.682 -1.482 25.540 1.00 96.00 169 LEU A O 1
ATOM 1393 N N . ARG A 1 170 ? -11.978 -2.806 24.913 1.00 94.56 170 ARG A N 1
ATOM 1394 C CA . ARG A 1 170 ? -10.920 -1.872 25.345 1.00 94.56 170 ARG A CA 1
ATOM 1395 C C . ARG A 1 170 ? -11.014 -0.514 24.655 1.00 94.56 170 ARG A C 1
ATOM 1397 O O . ARG A 1 170 ? -10.723 0.517 25.270 1.00 94.56 170 ARG A O 1
ATOM 1404 N N . LEU A 1 171 ? -11.404 -0.497 23.380 1.00 92.56 171 LEU A N 1
ATOM 1405 C CA . LEU A 1 171 ? -11.621 0.735 22.631 1.00 92.56 171 LEU A CA 1
ATOM 1406 C C . LEU A 1 171 ? -12.767 1.548 23.249 1.00 92.56 171 LEU A C 1
ATOM 1408 O O . LEU A 1 171 ? -12.586 2.734 23.522 1.00 92.56 171 LEU A O 1
ATOM 1412 N N . ILE A 1 172 ? -13.905 0.907 23.530 1.00 92.25 172 ILE A N 1
ATOM 1413 C CA . ILE A 1 172 ? -15.074 1.546 24.155 1.00 92.25 172 ILE A CA 1
ATOM 1414 C C . ILE A 1 172 ? -14.716 2.112 25.533 1.00 92.25 172 ILE A C 1
ATOM 1416 O O . ILE A 1 172 ? -14.995 3.281 25.804 1.00 92.25 172 ILE A O 1
ATOM 1420 N N . GLU A 1 173 ? -14.047 1.331 26.382 1.00 93.12 173 GLU A N 1
ATOM 1421 C CA . GLU A 1 173 ? -13.598 1.777 27.709 1.00 93.12 173 GLU A CA 1
ATOM 1422 C C . GLU A 1 173 ? -12.677 3.001 27.618 1.00 93.12 173 GLU A C 1
ATOM 1424 O O . GLU A 1 173 ? -12.836 3.980 28.357 1.00 93.12 173 GLU A O 1
ATOM 1429 N N . SER A 1 174 ? -11.736 2.981 26.671 1.00 91.50 174 SER A N 1
ATOM 1430 C CA . SER A 1 174 ? -10.794 4.081 26.445 1.00 91.50 174 SER A CA 1
ATOM 1431 C C . SER A 1 174 ? -11.505 5.360 25.996 1.00 91.50 174 SER A C 1
ATOM 1433 O O . SER A 1 174 ? -11.188 6.449 26.484 1.00 91.50 174 SER A O 1
ATOM 1435 N N . ILE A 1 175 ? -12.495 5.236 25.107 1.00 89.06 175 ILE A N 1
ATOM 1436 C CA . ILE A 1 175 ? -13.316 6.361 24.642 1.00 89.06 175 ILE A CA 1
ATOM 1437 C C . ILE A 1 175 ? -14.132 6.929 25.806 1.00 89.06 175 ILE A C 1
ATOM 1439 O O . ILE A 1 175 ? -14.071 8.132 26.061 1.00 89.06 175 ILE A O 1
ATOM 1443 N N . GLN A 1 176 ? -14.831 6.083 26.568 1.00 89.38 176 GLN A N 1
ATOM 1444 C CA . GLN A 1 176 ? -15.632 6.515 27.718 1.00 89.38 176 GLN A CA 1
ATOM 1445 C C . GLN A 1 176 ? -14.790 7.248 28.765 1.00 89.38 176 GLN A C 1
ATOM 1447 O O . GLN A 1 176 ? -15.197 8.300 29.263 1.00 89.38 176 GLN A O 1
ATOM 1452 N N . LYS A 1 177 ? -13.595 6.733 29.080 1.00 89.44 177 LYS A N 1
ATOM 1453 C CA . LYS A 1 177 ? -12.662 7.382 30.012 1.00 89.44 177 LYS A CA 1
ATOM 1454 C C . LYS A 1 177 ? -12.277 8.780 29.529 1.00 89.44 177 LYS A C 1
ATOM 1456 O O . LYS A 1 177 ? -12.289 9.726 30.314 1.00 89.44 177 LYS A O 1
ATOM 1461 N N . LYS A 1 178 ? -11.969 8.925 28.240 1.00 85.00 178 LYS A N 1
ATOM 1462 C CA . LYS A 1 178 ? -11.554 10.203 27.650 1.00 85.00 178 LYS A CA 1
ATOM 1463 C C . LYS A 1 178 ? -12.697 11.216 27.575 1.00 85.00 178 LYS A C 1
ATOM 1465 O O . LYS A 1 178 ? -12.476 12.391 27.856 1.00 85.00 178 LYS A O 1
ATOM 1470 N N . VAL A 1 179 ? -13.916 10.765 27.275 1.00 84.12 179 VAL A N 1
ATOM 1471 C CA . VAL A 1 179 ? -15.124 11.606 27.308 1.00 84.12 179 VAL A CA 1
ATOM 1472 C C . VAL A 1 179 ? -15.391 12.115 28.725 1.00 84.12 179 VAL A C 1
ATOM 1474 O O . VAL A 1 179 ? -15.577 13.315 28.905 1.00 84.12 179 VAL A O 1
ATOM 1477 N N . LYS A 1 180 ? -15.322 11.244 29.742 1.00 85.25 180 LYS A N 1
ATOM 1478 C CA . LYS A 1 180 ? -15.466 11.651 31.152 1.00 85.25 180 LYS A CA 1
ATOM 1479 C C . LYS A 1 180 ? -14.441 12.717 31.552 1.00 85.25 180 LYS A C 1
ATOM 1481 O O . LYS A 1 180 ? -14.815 13.716 32.154 1.00 85.25 180 LYS A O 1
ATOM 1486 N N . LEU A 1 181 ? -13.174 12.535 31.168 1.00 84.88 181 LEU A N 1
ATOM 1487 C CA . LEU A 1 181 ? -12.106 13.518 31.394 1.00 84.88 181 LEU A CA 1
ATOM 1488 C C . LEU A 1 181 ? -12.396 14.865 30.716 1.00 84.88 181 LEU A C 1
ATOM 1490 O O . LEU A 1 181 ? -12.201 15.907 31.331 1.00 84.88 181 LEU A O 1
ATOM 1494 N N . LYS A 1 182 ? -12.889 14.859 29.470 1.00 83.31 182 LYS A N 1
ATOM 1495 C CA . LYS A 1 182 ? -13.259 16.095 28.761 1.00 83.31 182 LYS A CA 1
ATOM 1496 C C . LYS A 1 182 ? -14.400 16.842 29.448 1.00 83.31 182 LYS A C 1
ATOM 1498 O O . LYS A 1 182 ? -14.328 18.059 29.546 1.00 83.31 182 LYS A O 1
ATOM 1503 N N . ILE A 1 183 ? -15.420 16.125 29.922 1.00 82.00 183 ILE A N 1
ATOM 1504 C CA . ILE A 1 183 ? -16.550 16.726 30.645 1.00 82.00 183 ILE A CA 1
ATOM 1505 C C . ILE A 1 183 ? -16.069 17.334 31.965 1.00 82.00 183 ILE A C 1
ATOM 1507 O O . ILE A 1 183 ? -16.398 18.477 32.253 1.00 82.00 183 ILE A O 1
ATOM 1511 N N . LEU A 1 184 ? -15.251 16.606 32.734 1.00 82.12 184 LEU A N 1
ATOM 1512 C CA . LEU A 1 184 ? -14.703 17.104 33.998 1.00 82.12 184 LEU A CA 1
ATOM 1513 C C . LEU A 1 184 ? -13.890 18.391 33.795 1.00 82.12 184 LEU A C 1
ATOM 1515 O O . LE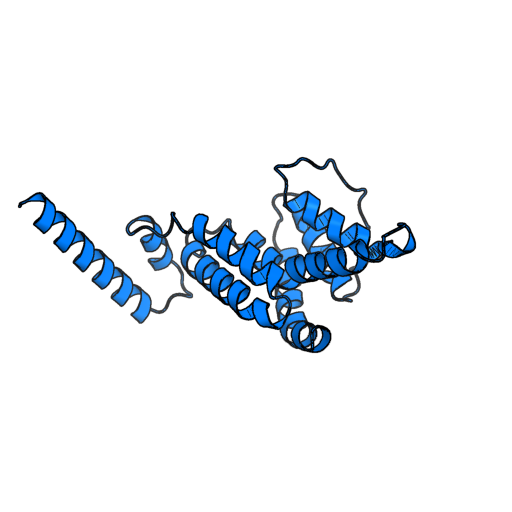U A 1 184 ? -14.098 19.363 34.509 1.00 82.12 184 LEU A O 1
ATOM 1519 N N . ASN A 1 185 ? -13.027 18.417 32.776 1.00 84.56 185 ASN A N 1
ATOM 1520 C CA . ASN A 1 185 ? -12.206 19.584 32.453 1.00 84.56 185 ASN A CA 1
ATOM 1521 C C . ASN A 1 185 ? -13.006 20.778 31.908 1.00 84.56 185 ASN A C 1
ATOM 1523 O O . ASN A 1 185 ? -12.471 21.876 31.875 1.00 84.56 185 ASN A O 1
ATOM 1527 N N . ALA A 1 186 ? -14.233 20.571 31.424 1.00 80.75 186 ALA A N 1
ATOM 1528 C CA . ALA A 1 186 ? -15.106 21.648 30.952 1.00 80.75 186 ALA A CA 1
ATOM 1529 C C . ALA A 1 186 ? -15.982 22.243 32.071 1.00 80.75 186 ALA A C 1
ATOM 1531 O O . ALA A 1 186 ? -16.598 23.285 31.870 1.00 80.75 186 ALA A O 1
ATOM 1532 N N . LEU A 1 187 ? -16.075 21.557 33.215 1.00 77.69 187 LEU A N 1
ATOM 1533 C CA . LEU A 1 187 ? -16.830 21.980 34.400 1.00 77.69 187 LEU A CA 1
ATOM 1534 C C . LEU A 1 187 ? -15.943 22.641 35.473 1.00 77.69 187 LEU A C 1
ATOM 1536 O O . LEU A 1 187 ? -16.475 23.128 36.470 1.00 77.69 187 LEU A O 1
ATOM 1540 N N . MET A 1 188 ? -14.620 22.626 35.281 1.00 67.31 188 MET A N 1
ATOM 1541 C CA . MET A 1 188 ? -13.614 23.341 36.078 1.00 67.31 188 MET A CA 1
ATOM 1542 C C . MET A 1 188 ? -13.185 24.620 35.367 1.00 67.31 188 MET A C 1
ATOM 1544 O O . MET A 1 188 ? -12.938 25.613 36.083 1.00 67.31 188 MET A O 1
#

Secondary structure (DSSP, 8-state):
-HHHHHHHHHHHHHHHHHHHHHSPPSSHHHHHHHHHHHHHTTPPPPTT--PPPPPPP-TT-HHHHHHHHHHHHHTGGGS---TTHHHHHHHHHHHIIIIIHHHHHHTT-TTTHHHHHHHHHHHHHHGGGT-HHHHHHHHHHHHTTGGG--TTGGGGGGG-TTS-HHHHHHHHHHHHHHHHHHHHHHH-

Sequence (188 aa):
MVASVIHDKKDDVLLFISQQLQENQPRDDYRELLELSSVFLGNRPTENFTFKTPGPTHHARWLSKAIYSLKIYLFQEQFSLSRAEAPGLRHICIFIVLLYIKAWYCAPSAIHAPRKDLEFMKNLLNYKKINKNISEVASKKFSTHLWYLSEQLICLSLFDDNVSAEIKLRLIESIQKKVKLKILNALM

Nearest PDB structures (foldseek):
  1zww-assembly1_A  TM=1.233E-01  e=4.300E+00  Mus musculus
  5c22-assembly4_D  TM=1.403E-01  e=5.763E+00  Escherichia coli

Mean predicted aligned error: 5.87 Å

Organism: NCBI:txid3402493